Protein AF-A0A849T4E6-F1 (afdb_monomer)

Foldseek 3Di:
DDDDDDPPDPPPPPPPPPDDPPVNVVVVVVVVVVVVVVVVVVVVVVVVVVVVVVVVVVVVVVVVVVVVVVVVVVVVVVVVVVVVVVVVLVVVVVVPVPDPPPVLVVVLVVVLVVLVLWDPVVSVVLVVQLVVLVVCVVVVVDDPSRSVVSNVVSVVVLVVQQQDWAWDQDFDQDPNDTWRWGWTDHGTAKIWIATPVRWTWIFGRDPHTDTDTDPDPVQSVLSVVVSVCVVVVNPDDDGDHPPPDD

Sequence (246 aa):
MLKFYSLLFFVLTAKSFAQASNDEVQAVINLRQDVEVLSLEVENVKKSNQALMDTYIQREQELSAMLIREKFRADQIKSQIALGKNKIFSNQINKATKSDTNWLVTFWMRYEDLLKKANPLYSNRLKEKLQKIKLDYKDKRLSYEHALMQTWFIVDEDLKKSQDTEYHLAPLSLEGKNYNLEMVRLGRTKGYFRSAEGKYGLLELKDKWAVTYFEDKESITKIELLLSQFKQQQKTGLFNLPGMSL

Structure (mmCIF, N/CA/C/O backbone):
data_AF-A0A849T4E6-F1
#
_entry.id   AF-A0A849T4E6-F1
#
loop_
_atom_site.group_PDB
_atom_site.id
_atom_site.type_symbol
_atom_site.label_atom_id
_atom_site.label_alt_id
_atom_site.label_comp_id
_atom_site.label_asym_id
_atom_site.label_entity_id
_atom_site.label_seq_id
_atom_site.pdbx_PDB_ins_code
_atom_site.Cartn_x
_atom_site.Cartn_y
_atom_site.Cartn_z
_atom_site.occupancy
_atom_site.B_iso_or_equiv
_atom_site.auth_seq_id
_atom_site.auth_comp_id
_atom_site.auth_asym_id
_atom_site.auth_atom_id
_atom_site.pdbx_PDB_model_num
ATOM 1 N N . MET A 1 1 ? -44.800 59.492 70.809 1.00 36.69 1 MET A N 1
ATOM 2 C CA . MET A 1 1 ? -45.687 59.063 69.707 1.00 36.69 1 MET A CA 1
ATOM 3 C C . MET A 1 1 ? -45.330 57.633 69.321 1.00 36.69 1 MET A C 1
ATOM 5 O O . MET A 1 1 ? -44.146 57.361 69.239 1.00 36.69 1 MET A O 1
ATOM 9 N N . LEU A 1 2 ? -46.353 56.788 69.113 1.00 37.19 2 LEU A N 1
ATOM 10 C CA . LEU A 1 2 ? -46.354 55.388 68.628 1.00 37.19 2 LEU A CA 1
ATOM 11 C C . LEU A 1 2 ? -45.569 54.361 69.480 1.00 37.19 2 LEU A C 1
ATOM 13 O O . LEU A 1 2 ? -44.350 54.327 69.460 1.00 37.19 2 LEU A O 1
ATOM 17 N N . LYS A 1 3 ? -46.229 53.629 70.393 1.00 38.31 3 LYS A N 1
ATOM 18 C CA . LYS A 1 3 ? -47.033 52.391 70.189 1.00 38.31 3 LYS A CA 1
ATOM 19 C C . LYS A 1 3 ? -46.149 51.205 69.763 1.00 38.31 3 LYS A C 1
ATOM 21 O O . LYS A 1 3 ? -45.618 51.205 68.665 1.00 38.31 3 LYS A O 1
ATOM 26 N N . PHE A 1 4 ? -45.836 50.270 70.671 1.00 48.06 4 PHE A N 1
ATOM 27 C CA . PHE A 1 4 ? -46.631 49.053 70.947 1.00 48.06 4 PHE A CA 1
ATOM 28 C C . PHE A 1 4 ? -47.094 48.368 69.657 1.00 48.06 4 PHE A C 1
ATOM 30 O O . PHE A 1 4 ? -47.970 48.913 69.003 1.00 48.06 4 PHE A O 1
ATOM 37 N N . TYR A 1 5 ? -46.498 47.212 69.343 1.00 46.25 5 TYR A N 1
ATOM 38 C CA . TYR A 1 5 ? -47.026 46.041 68.611 1.00 46.25 5 TYR A CA 1
ATOM 39 C C . TYR A 1 5 ? -45.891 45.362 67.834 1.00 46.25 5 TYR A C 1
ATOM 41 O O . TYR A 1 5 ? -45.632 45.696 66.689 1.00 46.25 5 TYR A O 1
ATOM 49 N N . SER A 1 6 ? -45.195 44.428 68.486 1.00 38.69 6 SER A N 1
ATOM 50 C CA . SER A 1 6 ? -44.700 43.164 67.896 1.00 38.69 6 SER A CA 1
ATOM 51 C C . SER A 1 6 ? -43.808 42.424 68.907 1.00 38.69 6 SER A C 1
ATOM 53 O O . SER A 1 6 ? -42.768 41.861 68.577 1.00 3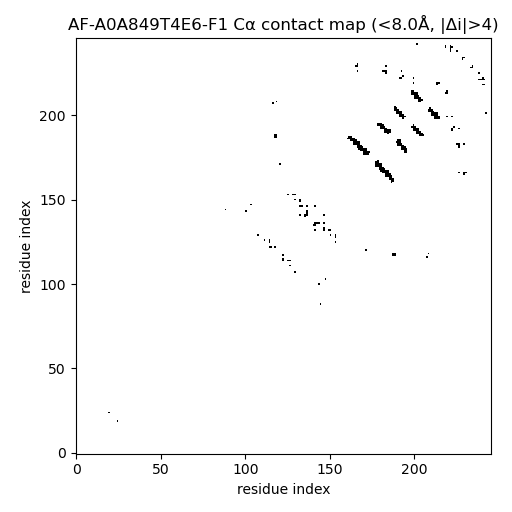8.69 6 SER A O 1
ATOM 55 N N .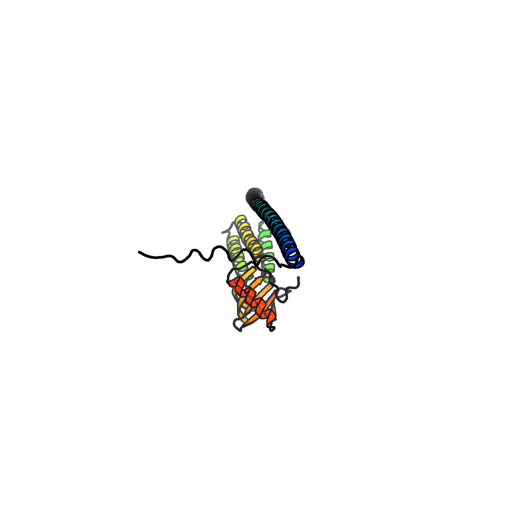 LEU A 1 7 ? -44.216 42.430 70.177 1.00 41.69 7 LEU A N 1
ATOM 56 C CA . LEU A 1 7 ? -43.659 41.583 71.230 1.00 41.69 7 LEU A CA 1
ATOM 57 C C . LEU A 1 7 ? -44.651 40.435 71.458 1.00 41.69 7 LEU A C 1
ATOM 59 O O . LEU A 1 7 ? -45.212 40.283 72.536 1.00 41.69 7 LEU A O 1
ATOM 63 N N . LEU A 1 8 ? -44.983 39.718 70.378 1.00 45.19 8 LEU A N 1
ATOM 64 C CA . LEU A 1 8 ? -45.932 38.604 70.408 1.00 45.19 8 LEU A CA 1
ATOM 65 C C . LEU A 1 8 ? -45.747 37.645 69.220 1.00 45.19 8 LEU A C 1
ATOM 67 O O . LEU A 1 8 ? -46.706 37.327 68.535 1.00 45.19 8 LEU A O 1
ATOM 71 N N . PHE A 1 9 ? -44.518 37.198 68.938 1.00 39.84 9 PHE A N 1
ATOM 72 C CA . PHE A 1 9 ? -44.307 36.010 68.089 1.00 39.84 9 PHE A CA 1
ATOM 73 C C . PHE A 1 9 ? -42.953 35.316 68.333 1.00 39.84 9 PHE A C 1
ATOM 75 O O . PHE A 1 9 ? -42.327 34.813 67.410 1.00 39.84 9 PHE A O 1
ATOM 82 N N . PHE A 1 10 ? -42.477 35.289 69.584 1.00 43.41 10 PHE A N 1
ATOM 83 C CA . PHE A 1 10 ? -41.241 34.573 69.954 1.00 43.41 10 PHE A CA 1
ATOM 84 C C . PHE A 1 10 ? -41.464 33.430 70.963 1.00 43.41 10 PHE A C 1
ATOM 86 O O . PHE A 1 10 ? -40.525 32.958 71.586 1.00 43.41 10 PHE A O 1
ATOM 93 N N . VAL A 1 11 ? -42.706 32.961 71.155 1.00 46.56 11 VAL A N 1
ATOM 94 C CA . VAL A 1 11 ? -43.007 31.907 72.154 1.00 46.56 11 VAL A CA 1
ATOM 95 C C . VAL A 1 11 ? -43.839 30.739 71.588 1.00 46.56 11 VAL A C 1
ATOM 97 O O . VAL A 1 11 ? -44.238 29.854 72.334 1.00 46.56 11 VAL A O 1
ATOM 100 N N . LEU A 1 12 ? -44.064 30.647 70.269 1.00 43.03 12 LEU A N 1
ATOM 101 C CA . LEU A 1 12 ? -44.968 29.627 69.699 1.00 43.03 12 LEU A CA 1
ATOM 102 C C . LEU A 1 12 ? -44.363 28.605 68.718 1.00 43.03 12 LEU A C 1
ATOM 104 O O . LEU A 1 12 ? -45.100 28.021 67.933 1.00 43.03 12 LEU A O 1
ATOM 108 N N . THR A 1 13 ? -43.060 28.312 68.777 1.00 44.34 13 THR A N 1
ATOM 109 C CA . THR A 1 13 ? -42.453 27.230 67.960 1.00 44.34 13 THR A CA 1
ATOM 110 C C . THR A 1 13 ? -41.735 26.140 68.762 1.00 44.34 13 THR A C 1
ATOM 112 O O . THR A 1 13 ? -41.088 25.278 68.179 1.00 44.34 13 THR A O 1
ATOM 115 N N . ALA A 1 14 ? -41.893 26.098 70.090 1.00 47.94 14 ALA A N 1
ATOM 116 C CA . ALA A 1 14 ? -41.235 25.097 70.943 1.00 47.94 14 ALA A CA 1
ATOM 117 C C . ALA A 1 14 ? -42.127 23.906 71.372 1.00 47.94 14 ALA A C 1
ATOM 119 O O . ALA A 1 14 ? -41.720 23.131 72.232 1.00 47.94 14 ALA A O 1
ATOM 120 N N . LYS A 1 15 ? -43.342 23.734 70.822 1.00 42.38 15 LYS A N 1
ATOM 121 C CA . LYS A 1 15 ? -44.275 22.663 71.255 1.00 42.38 15 LYS A CA 1
ATOM 122 C C . LYS A 1 15 ? -44.976 21.881 70.132 1.00 42.38 15 LYS A C 1
ATOM 124 O O . LYS A 1 15 ? -46.095 21.417 70.318 1.00 42.38 15 LYS A O 1
ATOM 129 N N . SER A 1 16 ? -44.310 21.666 68.998 1.00 38.81 16 SER A N 1
ATOM 130 C CA . SER A 1 16 ? -44.786 20.702 67.980 1.00 38.81 16 SER A CA 1
ATOM 131 C C . SER A 1 16 ? -43.735 19.674 67.544 1.00 38.81 16 SER A C 1
ATOM 133 O O . SER A 1 16 ? -43.946 18.950 66.583 1.00 38.81 16 SER A O 1
ATOM 135 N N . PHE A 1 17 ? -42.641 19.546 68.299 1.00 45.31 17 PHE A N 1
ATOM 136 C CA . PHE A 1 17 ? -41.660 18.460 68.185 1.00 45.31 17 PHE A CA 1
ATOM 137 C C . PHE A 1 17 ? -41.746 17.573 69.438 1.00 45.31 17 PHE A C 1
ATOM 139 O O . PHE A 1 17 ? -40.831 17.523 70.249 1.00 45.31 17 PHE A O 1
ATOM 146 N N . ALA A 1 18 ? -42.901 16.955 69.688 1.00 42.31 18 ALA A N 1
ATOM 147 C CA . ALA A 1 18 ? -43.070 16.073 70.853 1.00 42.31 18 ALA A CA 1
ATOM 148 C C . ALA A 1 18 ? -43.880 14.802 70.558 1.00 42.31 18 ALA A C 1
ATOM 150 O O . ALA A 1 18 ? -44.309 14.124 71.486 1.00 42.31 18 ALA A O 1
ATOM 151 N N . GLN A 1 19 ? -44.087 14.465 69.283 1.00 46.78 19 GLN A N 1
ATOM 152 C CA . GLN A 1 19 ? -44.718 13.200 68.904 1.00 46.78 19 GLN A CA 1
ATOM 153 C C . GLN A 1 19 ? -44.335 12.793 67.475 1.00 46.78 19 GLN A C 1
ATOM 155 O O . GLN A 1 19 ? -45.185 12.518 66.641 1.00 46.78 19 GLN A O 1
ATOM 160 N N . ALA A 1 20 ? -43.032 12.774 67.184 1.00 50.56 20 ALA A N 1
ATOM 161 C CA . ALA A 1 20 ? -42.541 11.839 66.178 1.00 50.56 20 ALA A CA 1
ATOM 162 C C . ALA A 1 20 ? -42.574 10.457 66.840 1.00 50.56 20 ALA A C 1
ATOM 164 O O . ALA A 1 20 ? -42.086 10.312 67.967 1.00 50.56 20 ALA A O 1
ATOM 165 N N . SER A 1 21 ? -43.208 9.473 66.204 1.00 55.28 21 SER A N 1
ATOM 166 C CA . SER A 1 21 ? -43.151 8.105 66.719 1.00 55.28 21 SER A CA 1
ATOM 167 C C . SER A 1 21 ? -41.683 7.666 66.770 1.00 55.28 21 SER A C 1
ATOM 169 O O . SER A 1 21 ? -40.875 8.070 65.931 1.00 55.28 21 SER A O 1
ATOM 171 N N . ASN A 1 22 ? -41.310 6.877 67.777 1.00 65.69 22 ASN A N 1
ATOM 172 C CA . ASN A 1 22 ? -39.922 6.435 67.952 1.00 65.69 22 ASN A CA 1
ATOM 173 C C . ASN A 1 22 ? -39.387 5.730 66.680 1.00 65.69 22 ASN A C 1
ATOM 175 O O . ASN A 1 22 ? -38.209 5.848 66.356 1.00 65.69 22 ASN A O 1
ATOM 179 N N . ASP A 1 23 ? -40.281 5.090 65.917 1.00 71.31 23 ASP A N 1
ATOM 180 C CA . ASP A 1 23 ? -40.002 4.452 64.625 1.00 71.31 23 ASP A CA 1
ATOM 181 C C . ASP A 1 23 ? -39.638 5.439 63.504 1.00 71.31 23 ASP A C 1
ATOM 183 O O . ASP A 1 23 ? -38.717 5.175 62.734 1.00 71.31 23 ASP A O 1
ATOM 187 N N . GLU A 1 24 ? -40.300 6.595 63.400 1.00 69.81 24 GLU A N 1
ATOM 188 C CA . GLU A 1 24 ? -39.983 7.599 62.369 1.00 69.81 24 GLU A CA 1
ATOM 189 C C . GLU A 1 24 ? -38.633 8.275 62.630 1.00 69.81 24 GLU A C 1
ATOM 191 O O . GLU A 1 24 ? -37.870 8.538 61.699 1.00 69.81 24 GLU A O 1
ATOM 196 N N . VAL A 1 25 ? -38.297 8.509 63.902 1.00 76.50 25 VAL A N 1
ATOM 197 C CA . VAL A 1 25 ? -36.972 9.012 64.296 1.00 76.50 25 VAL A CA 1
ATOM 198 C C . VAL A 1 25 ? -35.893 7.980 63.961 1.00 76.50 25 VAL A C 1
ATOM 200 O O . VAL A 1 25 ? -34.858 8.338 63.395 1.00 76.50 25 VAL A O 1
ATOM 203 N N . GLN A 1 26 ? -36.152 6.698 64.230 1.00 77.25 26 GLN A N 1
ATOM 204 C CA . GLN A 1 26 ? -35.235 5.610 63.900 1.00 77.25 26 GLN A CA 1
ATOM 205 C C . GLN A 1 26 ? -35.053 5.445 62.381 1.00 77.25 26 GLN A C 1
ATOM 207 O O . GLN A 1 26 ? -33.931 5.254 61.914 1.00 77.25 26 GLN A O 1
ATOM 212 N N . ALA A 1 27 ? -36.122 5.593 61.593 1.00 78.19 27 ALA A N 1
ATOM 213 C CA . ALA A 1 27 ? -36.065 5.536 60.133 1.00 78.19 27 ALA A CA 1
ATOM 214 C C . ALA A 1 27 ? -35.226 6.676 59.530 1.00 78.19 27 ALA A C 1
ATOM 216 O O . ALA A 1 27 ? -34.446 6.446 58.607 1.00 78.19 27 ALA A O 1
ATOM 217 N N . VAL A 1 28 ? -35.328 7.896 60.070 1.00 81.12 28 VAL A N 1
ATOM 218 C CA . VAL A 1 28 ? -34.503 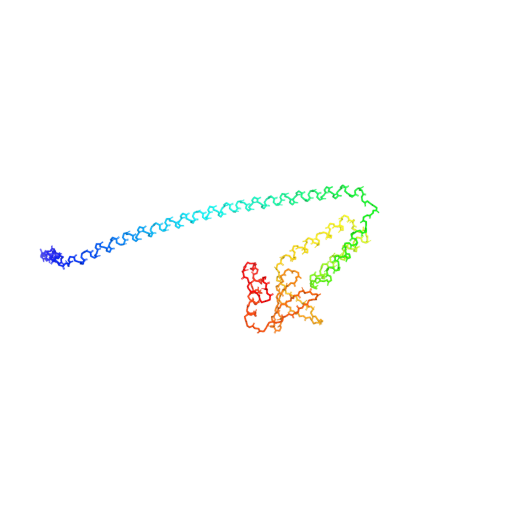9.038 59.633 1.00 81.12 28 VAL A CA 1
ATOM 219 C C . VAL A 1 28 ? -33.027 8.841 59.992 1.00 81.12 28 VAL A C 1
ATOM 221 O O . VAL A 1 28 ? -32.155 9.215 59.205 1.00 81.12 28 VAL A O 1
ATOM 224 N N . ILE A 1 29 ? -32.734 8.245 61.153 1.00 80.56 29 ILE A N 1
ATOM 225 C CA . ILE A 1 29 ? -31.362 7.893 61.549 1.00 80.56 29 ILE A CA 1
ATOM 226 C C . ILE A 1 29 ? -30.787 6.843 60.592 1.00 80.56 29 ILE A C 1
ATOM 228 O O . ILE A 1 29 ? -29.695 7.051 60.067 1.00 80.56 29 ILE A O 1
ATOM 232 N N . ASN A 1 30 ? -31.541 5.781 60.295 1.00 85.19 30 ASN A N 1
ATOM 233 C CA . ASN A 1 30 ? -31.116 4.733 59.365 1.00 85.19 30 ASN A CA 1
ATOM 234 C C . ASN A 1 30 ? -30.884 5.292 57.951 1.00 85.19 30 ASN A C 1
ATOM 236 O O . ASN A 1 30 ? -29.839 5.043 57.366 1.00 85.19 30 ASN A O 1
ATOM 240 N N . LEU A 1 31 ? -31.788 6.137 57.438 1.00 83.56 31 LEU A N 1
ATOM 241 C CA . LEU A 1 31 ? -31.618 6.784 56.130 1.00 83.56 31 LEU A CA 1
ATOM 242 C C . LEU A 1 31 ? -30.389 7.697 56.074 1.00 83.56 31 LEU A C 1
ATOM 244 O O . LEU A 1 31 ? -29.715 7.754 55.049 1.00 83.56 31 LEU A O 1
ATOM 248 N N . ARG A 1 32 ? -30.069 8.419 57.156 1.00 85.38 32 ARG A N 1
ATOM 249 C CA . ARG A 1 32 ? -28.816 9.190 57.229 1.00 85.38 32 ARG A CA 1
ATOM 250 C C . ARG A 1 32 ? -27.597 8.284 57.167 1.00 85.38 32 ARG A C 1
ATOM 252 O O . ARG A 1 32 ? -26.647 8.613 56.465 1.00 85.38 32 ARG A O 1
ATOM 259 N N . GLN A 1 33 ? -27.646 7.164 57.877 1.00 88.62 33 GLN A N 1
ATOM 260 C CA . GLN A 1 33 ? -26.572 6.184 57.898 1.00 88.62 33 GLN A CA 1
ATOM 261 C C . GLN A 1 33 ? -26.380 5.549 56.510 1.00 88.62 33 GLN A C 1
ATOM 263 O O . GLN A 1 33 ? -25.254 5.471 56.026 1.00 88.62 33 GLN A O 1
ATOM 268 N N . ASP A 1 34 ? -27.471 5.218 55.817 1.00 88.75 34 ASP A N 1
ATOM 269 C CA . ASP A 1 34 ? -27.451 4.705 54.442 1.00 88.75 34 ASP A CA 1
ATOM 270 C C . ASP A 1 34 ? -26.906 5.740 53.447 1.00 88.75 34 ASP A C 1
ATOM 272 O O . ASP A 1 34 ? -26.120 5.401 52.563 1.00 88.75 34 ASP A O 1
ATOM 276 N N . VAL A 1 35 ? -27.269 7.020 53.598 1.00 90.81 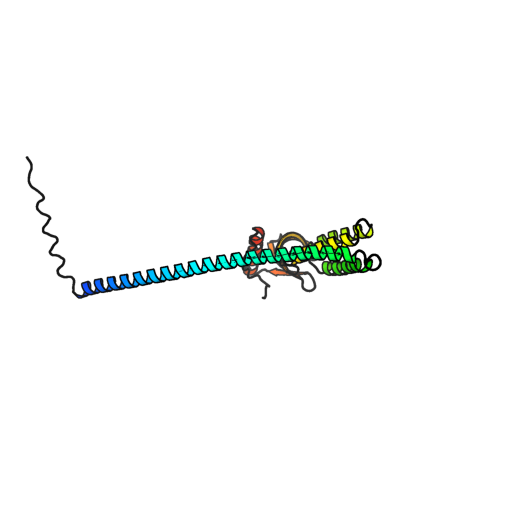35 VAL A N 1
ATOM 277 C CA . VAL A 1 35 ? -26.733 8.111 52.766 1.00 90.81 35 VAL A CA 1
ATOM 278 C C . VAL A 1 35 ? -25.239 8.321 53.015 1.00 90.81 35 VAL A C 1
ATOM 280 O O . VAL A 1 35 ? -24.498 8.543 52.059 1.00 90.81 35 VAL A O 1
ATOM 283 N N . GLU A 1 36 ? -24.772 8.232 54.262 1.00 86.75 36 GLU A N 1
ATOM 284 C CA . GLU A 1 36 ? -23.341 8.300 54.579 1.00 86.75 36 GLU A CA 1
ATOM 285 C C . GLU A 1 36 ? -22.571 7.126 53.965 1.00 86.75 36 GLU A C 1
ATOM 287 O O . GLU A 1 36 ? -21.540 7.341 53.325 1.00 86.75 36 GLU A O 1
ATOM 292 N N . VAL A 1 37 ? -23.093 5.900 54.079 1.00 92.06 37 VAL A N 1
ATOM 293 C CA . VAL A 1 37 ? -22.494 4.705 53.465 1.00 92.06 37 VAL A CA 1
ATOM 294 C C . VAL A 1 37 ? -22.439 4.841 51.943 1.00 92.06 37 VAL A C 1
ATOM 296 O O . VAL A 1 37 ? -21.382 4.632 51.345 1.00 92.06 37 VAL A O 1
ATOM 299 N N . LEU A 1 38 ? -23.537 5.263 51.313 1.00 90.44 38 LEU A N 1
ATOM 300 C CA . LEU A 1 38 ? -23.596 5.448 49.866 1.00 90.44 38 LEU A CA 1
ATOM 301 C C . LEU A 1 38 ? -22.664 6.575 49.401 1.00 90.44 38 LEU A C 1
ATOM 303 O O . LEU A 1 38 ? -22.015 6.458 48.363 1.00 90.44 38 LEU A O 1
ATOM 307 N N . SER A 1 39 ? -22.554 7.656 50.178 1.00 88.31 39 SER A N 1
ATOM 308 C CA . SER A 1 39 ? -21.632 8.760 49.898 1.00 88.31 39 SER A CA 1
ATOM 309 C C . SER A 1 39 ? -20.178 8.287 49.932 1.00 88.31 39 SER A C 1
ATOM 311 O O . SER A 1 39 ? -19.397 8.637 49.045 1.00 88.31 39 SER A O 1
ATOM 313 N N . LEU A 1 40 ? -19.818 7.461 50.918 1.00 92.31 40 LEU A N 1
ATOM 314 C CA . LEU A 1 40 ? -18.486 6.862 51.008 1.00 92.31 40 LEU A CA 1
ATOM 315 C C . LEU A 1 40 ? -18.213 5.914 49.834 1.00 92.31 40 LEU A C 1
ATOM 317 O O . LEU A 1 40 ? -17.115 5.926 49.277 1.00 92.31 40 LEU A O 1
ATOM 321 N N . GLU A 1 41 ? -19.203 5.124 49.420 1.00 93.25 41 GLU A N 1
ATOM 322 C CA . GLU A 1 41 ? -19.063 4.212 48.285 1.00 93.25 41 GLU A CA 1
ATOM 323 C C . GLU A 1 41 ? -18.884 4.961 46.960 1.00 93.25 41 GLU A C 1
ATOM 325 O O . GLU A 1 41 ? -17.962 4.659 46.199 1.00 93.25 41 GLU A O 1
ATOM 330 N N . VAL A 1 42 ? -19.676 6.010 46.718 1.00 91.69 42 VAL A N 1
ATOM 331 C CA . VAL A 1 42 ? -19.512 6.889 45.550 1.00 91.69 42 VAL A CA 1
ATOM 332 C C . VAL A 1 42 ? -18.126 7.531 45.541 1.00 91.69 42 VAL A C 1
ATOM 334 O O . VAL A 1 42 ? -17.479 7.594 44.491 1.00 91.69 42 VAL A O 1
ATOM 337 N N . GLU A 1 43 ? -17.633 7.984 46.694 1.00 93.06 43 GLU A N 1
ATOM 338 C CA . GLU A 1 43 ? -16.304 8.581 46.784 1.00 93.06 43 GLU A CA 1
ATOM 339 C C . GLU A 1 43 ? -15.189 7.559 46.518 1.00 93.06 43 GLU A C 1
ATOM 341 O O . GLU A 1 43 ? -14.231 7.864 45.801 1.00 93.06 43 GLU A O 1
ATOM 346 N N . ASN A 1 44 ? -15.336 6.328 47.011 1.00 94.38 44 ASN A N 1
ATOM 347 C CA . ASN A 1 44 ? -14.400 5.237 46.743 1.00 94.38 44 ASN A CA 1
ATOM 348 C C . ASN A 1 44 ? -14.384 4.841 45.262 1.00 94.38 44 ASN A C 1
ATOM 350 O O . ASN A 1 44 ? -13.307 4.727 44.673 1.00 94.38 44 ASN A O 1
ATOM 354 N N . VAL A 1 45 ? -15.554 4.697 44.632 1.00 93.44 45 VAL A N 1
ATOM 355 C CA . VAL A 1 45 ? -15.665 4.400 43.194 1.00 93.44 45 VAL A CA 1
ATOM 356 C C . VAL A 1 45 ? -15.056 5.528 42.364 1.00 93.44 45 VAL A C 1
ATOM 358 O O . VAL A 1 45 ? -14.314 5.268 41.417 1.00 93.44 45 VAL A O 1
ATOM 361 N N . LYS A 1 46 ? -15.296 6.790 42.738 1.00 93.81 46 LYS A N 1
ATOM 362 C CA . LYS A 1 46 ? -14.697 7.947 42.063 1.00 93.81 46 LYS A CA 1
ATOM 363 C C . LYS A 1 46 ? -13.171 7.933 42.165 1.00 93.81 46 LYS A C 1
ATOM 365 O O . LYS A 1 46 ? -12.506 8.102 41.145 1.00 93.81 46 LYS A O 1
ATOM 370 N N . LYS A 1 47 ? -12.616 7.691 43.358 1.00 93.38 47 LYS A N 1
ATOM 371 C CA . LYS A 1 47 ? -11.161 7.579 43.571 1.00 93.38 47 LYS A CA 1
ATOM 372 C C . LYS A 1 47 ? -10.561 6.412 42.785 1.00 93.38 47 LYS A C 1
ATOM 374 O O . LYS A 1 47 ? -9.518 6.578 42.160 1.00 93.38 47 LYS A O 1
ATOM 379 N N . SER A 1 48 ? -11.238 5.264 42.762 1.00 93.25 48 SER A N 1
ATOM 380 C CA . SER A 1 48 ? -10.815 4.091 41.989 1.00 93.25 48 SER A CA 1
ATOM 381 C C . SER A 1 48 ? -10.792 4.377 40.485 1.00 93.25 48 SER A C 1
ATOM 383 O O . SER A 1 48 ? -9.776 4.146 39.831 1.00 93.25 48 SER A O 1
ATOM 385 N N . ASN A 1 49 ? -11.861 4.967 39.942 1.00 92.56 49 ASN A N 1
ATOM 386 C CA . ASN A 1 49 ? -11.926 5.353 38.532 1.00 92.56 49 ASN A CA 1
ATOM 387 C C . ASN A 1 49 ? -10.869 6.397 38.164 1.00 92.56 49 ASN A C 1
ATOM 389 O O . ASN A 1 49 ? -10.291 6.321 37.083 1.00 92.56 49 ASN A O 1
ATOM 393 N N . GLN A 1 50 ? -10.593 7.350 39.056 1.00 93.81 50 GLN A N 1
ATOM 394 C CA . GLN A 1 50 ? -9.549 8.345 38.836 1.00 93.81 50 GLN A CA 1
ATOM 395 C C . GLN A 1 50 ? -8.160 7.692 38.780 1.00 93.81 50 GLN A C 1
ATOM 397 O O . GLN A 1 50 ? -7.426 7.925 37.825 1.00 93.81 50 GLN A O 1
ATOM 402 N N . ALA A 1 51 ? -7.856 6.772 39.701 1.00 92.88 51 ALA A N 1
ATOM 403 C CA . ALA A 1 51 ? -6.607 6.009 39.680 1.00 92.88 51 ALA A CA 1
ATOM 404 C C . ALA A 1 51 ? -6.463 5.127 38.422 1.00 92.88 51 ALA A C 1
ATOM 406 O O . ALA A 1 51 ? -5.375 5.018 37.848 1.00 92.88 51 ALA A O 1
ATOM 407 N N . LEU A 1 52 ? -7.559 4.511 37.959 1.00 93.75 52 LEU A N 1
ATOM 408 C CA . LEU A 1 52 ? -7.572 3.768 36.696 1.00 93.75 52 LEU A CA 1
ATOM 409 C C . LEU A 1 52 ? -7.291 4.687 35.506 1.00 93.75 52 LEU A C 1
ATOM 411 O O . LEU A 1 52 ? -6.509 4.322 34.630 1.00 93.75 52 LEU A O 1
ATOM 415 N N . MET A 1 53 ? -7.893 5.877 35.483 1.00 91.06 53 MET A N 1
ATOM 416 C CA . MET A 1 53 ? -7.692 6.828 34.395 1.00 91.06 53 MET A CA 1
ATOM 417 C C . MET A 1 53 ? -6.254 7.355 34.355 1.00 91.06 53 MET A C 1
ATOM 419 O O . MET A 1 53 ? -5.651 7.376 33.284 1.00 91.06 53 MET A O 1
ATOM 423 N N . ASP A 1 54 ? -5.660 7.656 35.510 1.00 92.88 54 ASP A N 1
ATOM 424 C CA . ASP A 1 54 ? -4.247 8.037 35.610 1.00 92.88 54 ASP A CA 1
ATOM 425 C C . ASP A 1 54 ? -3.328 6.916 35.092 1.00 92.88 54 ASP A C 1
ATOM 427 O O . ASP A 1 54 ? -2.381 7.164 34.341 1.00 92.88 54 ASP A O 1
ATOM 431 N N . THR A 1 55 ? -3.661 5.658 35.402 1.00 94.38 55 THR A N 1
ATOM 432 C CA . THR A 1 55 ? -2.934 4.484 34.891 1.00 94.38 55 THR A CA 1
ATOM 433 C C . THR A 1 55 ? -3.050 4.358 33.368 1.00 94.38 55 THR A C 1
ATOM 435 O O . THR A 1 55 ? -2.071 4.020 32.698 1.00 94.38 55 THR A O 1
ATOM 438 N N . TYR A 1 56 ? -4.228 4.620 32.792 1.00 91.69 56 TYR A N 1
ATOM 439 C CA . TYR A 1 56 ? -4.414 4.598 31.339 1.00 91.69 56 TYR A CA 1
ATOM 440 C C . TYR A 1 56 ? -3.637 5.711 30.645 1.00 91.69 56 TYR A C 1
ATOM 442 O O . TYR A 1 56 ? -2.969 5.431 29.652 1.00 91.69 56 TYR A O 1
ATOM 450 N N . ILE A 1 57 ? -3.652 6.927 31.195 1.00 91.50 57 ILE A N 1
ATOM 451 C CA . ILE A 1 57 ? -2.877 8.060 30.675 1.00 91.50 57 ILE A CA 1
ATOM 452 C C . ILE A 1 57 ? -1.381 7.731 30.697 1.00 91.50 57 ILE A C 1
ATOM 454 O O . ILE A 1 57 ? -0.684 7.952 29.706 1.00 91.50 57 ILE A O 1
ATOM 458 N N . GLN A 1 58 ? -0.883 7.143 31.788 1.00 91.94 58 GLN A N 1
ATOM 459 C CA . GLN A 1 58 ? 0.517 6.733 31.876 1.00 91.94 58 GLN A CA 1
ATOM 460 C C . GLN A 1 58 ? 0.866 5.670 30.822 1.00 91.94 58 GLN A C 1
ATOM 462 O O . GLN A 1 58 ? 1.866 5.802 30.116 1.00 91.94 58 GLN A O 1
ATOM 467 N N . ARG A 1 59 ? 0.022 4.643 30.657 1.00 92.44 59 ARG A N 1
ATOM 468 C CA . ARG A 1 59 ? 0.223 3.606 29.630 1.00 92.44 59 ARG A CA 1
ATOM 469 C C . ARG A 1 59 ? 0.179 4.173 28.215 1.00 92.44 59 ARG A C 1
ATOM 471 O O . ARG A 1 59 ? 0.964 3.753 27.369 1.00 92.44 59 ARG A O 1
ATOM 478 N N . GLU A 1 60 ? -0.715 5.118 27.947 1.00 92.88 60 GLU A N 1
ATOM 479 C CA . GLU A 1 60 ? -0.794 5.803 26.658 1.00 92.88 60 GLU A CA 1
ATOM 480 C C . GLU A 1 60 ? 0.500 6.576 26.368 1.00 92.88 60 GLU A C 1
ATOM 482 O O . GLU A 1 60 ? 1.069 6.450 25.280 1.00 92.88 60 GLU A O 1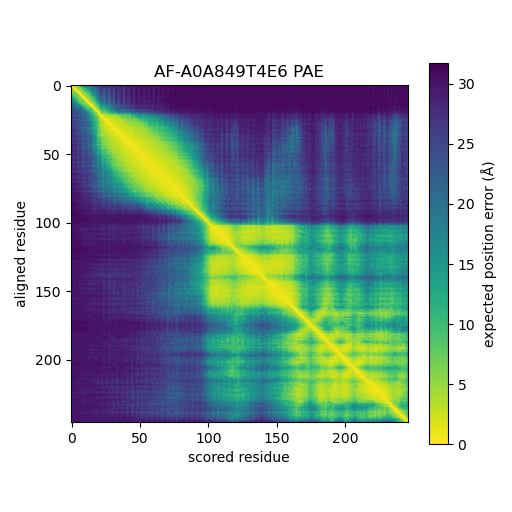
ATOM 487 N N . GLN A 1 61 ? 1.022 7.307 27.358 1.00 92.44 61 GLN A N 1
ATOM 488 C CA . GLN A 1 61 ? 2.293 8.022 27.238 1.00 92.44 61 GLN A CA 1
ATOM 489 C C . GLN A 1 61 ? 3.464 7.062 26.989 1.00 92.44 61 GLN A C 1
ATOM 491 O O . GLN A 1 61 ? 4.252 7.293 26.067 1.00 92.44 61 GLN A O 1
ATOM 496 N N . GLU A 1 62 ? 3.549 5.956 27.732 1.00 92.56 62 GLU A N 1
ATOM 497 C CA . GLU A 1 62 ? 4.572 4.921 27.537 1.00 92.56 62 GLU A CA 1
ATOM 498 C C . GLU A 1 62 ? 4.512 4.319 26.123 1.00 92.56 62 GLU A C 1
ATOM 500 O O . GLU A 1 62 ? 5.531 4.257 25.428 1.00 92.56 62 GLU A O 1
ATOM 505 N N . LEU A 1 63 ? 3.316 3.946 25.652 1.00 91.69 63 LEU A N 1
ATOM 506 C CA . LEU A 1 63 ? 3.111 3.418 24.301 1.00 91.69 63 LEU A CA 1
ATOM 507 C C . LEU A 1 63 ? 3.470 4.447 23.223 1.00 91.69 63 LEU A C 1
ATOM 509 O O . LEU A 1 63 ? 4.096 4.093 22.220 1.00 91.69 63 LEU A O 1
ATOM 513 N N . SER A 1 64 ? 3.133 5.722 23.428 1.00 88.56 64 SER A N 1
ATOM 514 C CA . SER A 1 64 ? 3.482 6.795 22.491 1.00 88.56 64 SER A CA 1
ATOM 515 C C . SER A 1 64 ? 5.002 6.973 22.369 1.00 88.56 64 SER A C 1
ATOM 517 O O . SER A 1 64 ? 5.528 7.083 21.257 1.00 88.56 64 SER A O 1
ATOM 519 N N . ALA A 1 65 ? 5.732 6.894 23.486 1.00 92.75 65 ALA A N 1
ATOM 520 C CA . ALA A 1 65 ? 7.188 6.975 23.510 1.00 92.75 65 ALA A CA 1
ATOM 521 C C . ALA A 1 65 ? 7.839 5.756 22.835 1.00 92.75 65 ALA A C 1
ATOM 523 O O . ALA A 1 65 ? 8.778 5.910 22.046 1.00 92.75 65 ALA A O 1
ATOM 524 N N . MET A 1 66 ? 7.312 4.547 23.079 1.00 90.00 66 MET A N 1
ATOM 525 C CA . MET A 1 66 ? 7.756 3.329 22.390 1.00 90.00 66 MET A CA 1
ATOM 526 C C . MET A 1 66 ? 7.553 3.433 20.875 1.00 90.00 66 MET A C 1
ATOM 528 O O . MET A 1 66 ? 8.457 3.107 20.105 1.00 90.00 66 MET A O 1
ATOM 532 N N . LEU A 1 67 ? 6.404 3.952 20.440 1.00 91.81 67 LEU A N 1
ATOM 533 C CA . LEU A 1 67 ? 6.084 4.133 19.027 1.00 91.81 67 LEU A CA 1
ATOM 534 C C . LEU A 1 67 ? 7.042 5.124 18.352 1.00 91.81 67 LEU A C 1
ATOM 536 O O . LEU A 1 67 ? 7.531 4.848 17.254 1.00 91.81 67 LEU A O 1
ATOM 540 N N . ILE A 1 68 ? 7.355 6.250 19.001 1.00 90.06 68 ILE A N 1
ATOM 541 C CA . ILE A 1 68 ? 8.339 7.224 18.496 1.00 90.06 68 ILE A CA 1
ATOM 542 C C . ILE A 1 68 ? 9.720 6.569 18.348 1.00 90.06 68 ILE A C 1
ATOM 544 O O . ILE A 1 68 ? 10.370 6.725 17.311 1.00 90.06 68 ILE A O 1
ATOM 548 N N . ARG A 1 69 ? 10.153 5.791 19.347 1.00 91.00 69 ARG A N 1
ATOM 549 C CA . ARG A 1 69 ? 11.443 5.087 19.325 1.00 91.00 69 ARG A CA 1
ATOM 550 C C . ARG A 1 69 ? 11.523 4.058 18.198 1.00 91.00 69 ARG A C 1
ATOM 552 O O . ARG A 1 69 ? 12.524 4.022 17.482 1.00 91.00 69 ARG A O 1
ATOM 559 N N . GLU A 1 70 ? 10.486 3.246 18.015 1.00 91.00 70 GLU A N 1
ATOM 560 C CA . GLU A 1 70 ? 10.455 2.242 16.947 1.00 91.00 70 GLU A CA 1
ATOM 561 C C . GLU A 1 70 ? 10.365 2.879 15.555 1.00 91.00 70 GLU A C 1
ATOM 563 O O . GLU A 1 70 ? 11.044 2.426 14.633 1.00 91.00 70 GLU A O 1
ATOM 568 N N . LYS A 1 71 ? 9.633 3.993 15.397 1.00 89.81 71 LYS A N 1
ATOM 569 C CA . LYS A 1 71 ? 9.663 4.782 14.152 1.00 89.81 71 LYS A CA 1
ATOM 570 C C . LYS A 1 71 ? 11.072 5.273 13.831 1.00 89.81 71 LYS A C 1
ATOM 572 O O . LYS A 1 71 ? 11.550 5.062 12.718 1.00 89.81 71 LYS A O 1
ATOM 577 N N . PHE A 1 72 ? 11.761 5.857 14.810 1.00 91.25 72 PHE A N 1
ATOM 578 C CA . PHE A 1 72 ? 13.134 6.321 14.623 1.00 91.25 72 PHE A CA 1
ATOM 579 C C . PHE A 1 72 ? 14.084 5.171 14.259 1.00 91.25 72 PHE A C 1
ATOM 581 O O . PHE A 1 72 ? 14.885 5.293 13.332 1.00 91.25 72 PHE A O 1
ATOM 588 N N . ARG A 1 73 ? 13.952 4.016 14.924 1.00 89.75 73 ARG A N 1
ATOM 589 C CA . ARG A 1 73 ? 14.726 2.806 14.611 1.00 89.75 73 ARG A CA 1
ATOM 590 C C . ARG A 1 73 ? 14.469 2.319 13.184 1.00 89.75 73 ARG A C 1
ATOM 592 O O . ARG A 1 73 ? 15.416 1.989 12.470 1.00 89.75 73 ARG A O 1
ATOM 599 N N . ALA A 1 74 ? 13.211 2.305 12.749 1.00 89.69 74 ALA A N 1
ATOM 600 C CA . ALA A 1 74 ? 12.847 1.939 11.386 1.00 89.69 74 ALA A CA 1
ATOM 601 C C . ALA A 1 74 ? 13.472 2.894 10.357 1.00 89.69 74 ALA A C 1
ATOM 603 O O . ALA A 1 74 ? 13.986 2.443 9.333 1.00 89.69 74 ALA A O 1
ATOM 604 N N . ASP A 1 75 ? 13.486 4.197 10.633 1.00 89.94 75 ASP A N 1
ATOM 605 C CA . ASP A 1 75 ? 14.085 5.184 9.734 1.00 89.94 75 ASP A CA 1
ATOM 606 C C . ASP A 1 75 ? 15.618 5.086 9.691 1.00 89.94 75 ASP A C 1
ATOM 608 O O . ASP A 1 75 ? 16.208 5.172 8.610 1.00 89.94 75 ASP A O 1
ATOM 612 N N . GLN A 1 76 ? 16.271 4.781 10.817 1.00 87.88 76 GLN A N 1
ATOM 613 C CA . GLN A 1 76 ? 17.700 4.452 10.838 1.00 87.88 76 GLN A CA 1
ATOM 614 C C . GLN A 1 76 ? 18.012 3.212 9.990 1.00 87.88 76 GLN A C 1
ATOM 616 O O . GLN A 1 76 ? 18.944 3.244 9.185 1.00 87.88 76 GLN A O 1
ATOM 621 N N . ILE A 1 77 ? 17.218 2.142 10.115 1.00 88.81 77 ILE A N 1
ATOM 622 C CA . ILE A 1 77 ? 17.375 0.926 9.303 1.00 88.81 77 ILE A CA 1
ATOM 623 C C . ILE A 1 77 ? 17.188 1.244 7.815 1.00 88.81 77 ILE A C 1
ATOM 625 O O . ILE A 1 77 ? 18.009 0.830 6.998 1.00 88.81 77 ILE A O 1
ATOM 629 N N . LYS A 1 78 ? 16.165 2.023 7.439 1.00 86.00 78 LYS A N 1
ATOM 630 C CA . LYS A 1 78 ? 15.964 2.450 6.041 1.00 86.00 78 LYS A CA 1
ATOM 631 C C . LYS A 1 78 ? 17.163 3.230 5.505 1.00 86.00 78 LYS A C 1
ATOM 633 O O . LYS A 1 78 ? 17.592 2.973 4.381 1.00 86.00 78 LYS A O 1
ATOM 638 N N . SER A 1 79 ? 17.719 4.145 6.299 1.00 84.69 79 SER A N 1
ATOM 639 C CA . SER A 1 79 ? 18.913 4.909 5.927 1.00 84.69 79 SER A CA 1
ATOM 640 C C . SER A 1 79 ? 20.129 3.995 5.734 1.00 84.69 79 SER A C 1
ATOM 642 O O . SER A 1 79 ? 20.812 4.071 4.712 1.00 84.69 79 SER A O 1
ATOM 644 N N . GLN A 1 80 ? 20.349 3.039 6.642 1.00 83.06 80 GLN A N 1
ATOM 645 C CA . GLN A 1 80 ? 21.419 2.046 6.506 1.00 83.06 80 GLN A CA 1
ATOM 646 C C . GLN A 1 80 ? 21.233 1.147 5.278 1.00 83.06 80 GLN A C 1
ATOM 648 O O . GLN A 1 80 ? 22.204 0.873 4.575 1.00 83.06 80 GLN A O 1
ATOM 653 N N . ILE A 1 81 ? 19.999 0.738 4.967 1.00 83.25 81 ILE A N 1
ATOM 654 C CA . ILE A 1 81 ? 19.680 -0.004 3.741 1.00 83.25 81 ILE A CA 1
ATOM 655 C C . ILE A 1 81 ? 19.978 0.850 2.508 1.00 83.25 81 ILE A C 1
ATOM 657 O O . ILE A 1 81 ? 20.553 0.336 1.554 1.00 83.25 81 ILE A O 1
ATOM 661 N N . ALA A 1 82 ? 19.628 2.139 2.503 1.00 78.19 82 ALA A N 1
ATOM 662 C CA . ALA A 1 82 ? 19.929 3.033 1.386 1.00 78.19 82 ALA A CA 1
ATOM 663 C C . ALA A 1 82 ? 21.447 3.181 1.172 1.00 78.19 82 ALA A C 1
ATOM 665 O O . ALA A 1 82 ? 21.935 3.037 0.051 1.00 78.19 82 ALA A O 1
ATOM 666 N N . LEU A 1 83 ? 22.211 3.371 2.252 1.00 76.50 83 LEU A N 1
ATOM 667 C CA . LEU A 1 83 ? 23.675 3.433 2.207 1.00 76.50 83 LEU A CA 1
ATOM 668 C C . LEU A 1 83 ? 24.300 2.103 1.758 1.00 76.50 83 LEU A C 1
ATOM 670 O O . LEU A 1 83 ? 25.228 2.096 0.950 1.00 76.50 83 LEU A O 1
ATOM 674 N N . GLY A 1 84 ? 23.784 0.974 2.251 1.00 72.38 84 GLY A N 1
ATOM 675 C CA . GLY A 1 84 ? 24.211 -0.367 1.854 1.00 72.38 84 GLY A CA 1
ATOM 676 C C . GLY A 1 84 ? 23.910 -0.659 0.385 1.00 72.38 84 GLY A C 1
ATOM 677 O O . GLY A 1 84 ? 24.788 -1.136 -0.330 1.00 72.38 84 GLY A O 1
ATOM 678 N N . LYS A 1 85 ? 22.714 -0.294 -0.095 1.00 72.62 85 LYS A N 1
ATOM 679 C CA . LYS A 1 85 ? 22.339 -0.382 -1.512 1.00 72.62 85 LYS A CA 1
ATOM 680 C C . LYS A 1 85 ? 23.301 0.416 -2.379 1.00 72.62 85 LYS A C 1
ATOM 682 O O . LYS A 1 85 ? 23.812 -0.150 -3.333 1.00 72.62 85 LYS A O 1
ATOM 687 N N . ASN A 1 86 ? 23.621 1.658 -2.011 1.00 68.75 86 ASN A N 1
ATOM 688 C CA . ASN A 1 86 ? 24.565 2.488 -2.766 1.00 68.75 86 ASN A CA 1
ATOM 689 C C . ASN A 1 86 ? 25.975 1.873 -2.821 1.00 68.75 86 ASN A C 1
ATOM 691 O O . ASN A 1 86 ? 26.593 1.881 -3.882 1.00 68.75 86 ASN A O 1
ATOM 695 N N . LYS A 1 87 ? 26.458 1.282 -1.717 1.00 64.69 87 LYS A N 1
ATOM 696 C CA . LYS A 1 87 ? 27.763 0.592 -1.661 1.00 64.69 87 LYS A CA 1
ATOM 697 C C . LYS A 1 87 ? 27.797 -0.708 -2.471 1.00 64.69 87 LYS A C 1
ATOM 699 O O . LYS A 1 87 ? 28.806 -1.015 -3.103 1.00 64.69 87 LYS A O 1
ATOM 704 N N . ILE A 1 88 ? 26.716 -1.490 -2.442 1.00 62.12 88 ILE A N 1
ATOM 705 C CA . ILE A 1 88 ? 26.591 -2.712 -3.252 1.00 62.12 88 ILE A CA 1
ATOM 706 C C . ILE A 1 88 ? 26.511 -2.342 -4.733 1.00 62.12 88 ILE A C 1
ATOM 708 O O . ILE A 1 88 ? 27.216 -2.954 -5.532 1.00 62.12 88 ILE A 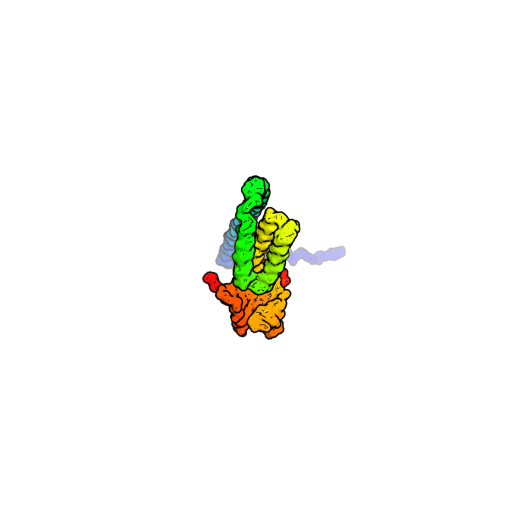O 1
ATOM 712 N N . PHE A 1 89 ? 25.731 -1.311 -5.078 1.00 58.03 89 PHE A N 1
ATOM 713 C CA . PHE A 1 89 ? 25.679 -0.761 -6.429 1.00 58.03 89 PHE A CA 1
ATOM 714 C C . PHE A 1 89 ? 27.093 -0.397 -6.888 1.00 58.03 89 PHE A C 1
ATOM 716 O O . PHE A 1 89 ? 27.604 -1.026 -7.810 1.00 58.03 89 PHE A O 1
ATOM 723 N N . SER A 1 90 ? 27.786 0.504 -6.181 1.00 55.56 90 SER A N 1
ATOM 724 C CA . SER A 1 90 ? 29.110 0.992 -6.590 1.00 55.56 90 SER A CA 1
ATOM 725 C C . SER A 1 90 ? 30.161 -0.117 -6.737 1.00 55.56 90 SER A C 1
ATOM 727 O O . SER A 1 90 ? 31.008 -0.044 -7.624 1.00 55.56 90 SER A O 1
ATOM 729 N N . ASN A 1 91 ? 30.106 -1.164 -5.906 1.00 54.62 91 ASN A N 1
ATOM 730 C CA . ASN A 1 91 ? 31.084 -2.256 -5.944 1.00 54.62 91 ASN A CA 1
ATOM 731 C C . ASN A 1 91 ? 30.772 -3.351 -6.982 1.00 54.62 91 ASN A C 1
ATOM 733 O O . ASN A 1 91 ? 31.706 -3.993 -7.466 1.00 54.62 91 ASN A O 1
ATOM 737 N N . GLN A 1 92 ? 29.505 -3.586 -7.339 1.00 52.81 92 GLN A N 1
ATOM 738 C CA . GLN A 1 92 ? 29.136 -4.585 -8.357 1.00 52.81 92 GLN A CA 1
ATOM 739 C C . GLN A 1 92 ? 29.221 -4.030 -9.787 1.00 52.81 92 GLN A C 1
ATOM 741 O O . GLN A 1 92 ? 29.559 -4.773 -10.707 1.00 52.81 92 GLN A O 1
ATOM 746 N N . ILE A 1 93 ? 29.029 -2.721 -9.972 1.00 51.09 93 ILE A N 1
ATOM 747 C CA . ILE A 1 93 ? 29.137 -2.034 -11.272 1.00 51.09 93 ILE A CA 1
ATOM 748 C C . ILE A 1 93 ? 30.528 -2.196 -11.906 1.00 51.09 93 ILE A C 1
ATOM 750 O O . ILE A 1 93 ? 30.638 -2.445 -13.107 1.00 51.09 93 ILE A O 1
ATOM 754 N N . ASN A 1 94 ? 31.593 -2.160 -11.098 1.00 48.38 94 ASN A N 1
ATOM 755 C CA . ASN A 1 94 ? 32.967 -2.340 -11.584 1.00 48.38 94 ASN A CA 1
ATOM 756 C C . ASN A 1 94 ? 33.303 -3.792 -11.981 1.00 48.38 94 ASN A C 1
ATOM 758 O O . ASN A 1 94 ? 34.349 -4.029 -12.581 1.00 48.38 94 ASN A O 1
ATOM 762 N N . LYS A 1 95 ? 32.443 -4.772 -11.663 1.00 47.47 95 LYS A N 1
ATOM 763 C CA . LYS A 1 95 ? 32.636 -6.193 -12.017 1.00 47.47 95 LYS A CA 1
ATOM 764 C C . LYS A 1 95 ? 31.621 -6.727 -13.039 1.00 47.47 95 LYS A C 1
ATOM 766 O O . LYS A 1 95 ? 31.891 -7.751 -13.660 1.00 47.47 95 LYS A O 1
ATOM 771 N N . ALA A 1 96 ? 30.491 -6.050 -13.252 1.00 46.72 96 ALA A N 1
ATOM 772 C CA . ALA A 1 96 ? 29.352 -6.554 -14.031 1.00 46.72 96 ALA A CA 1
ATOM 773 C C . ALA A 1 96 ? 29.274 -6.055 -15.492 1.00 46.72 96 ALA A C 1
ATOM 775 O O . ALA A 1 96 ? 28.241 -6.186 -16.146 1.00 46.72 96 ALA A O 1
ATOM 776 N N . THR A 1 97 ? 30.340 -5.480 -16.055 1.00 47.97 97 THR A N 1
ATOM 777 C CA . THR A 1 97 ? 30.255 -4.732 -17.326 1.00 47.97 97 THR A CA 1
ATOM 778 C C . THR A 1 97 ? 30.034 -5.586 -18.591 1.00 47.97 97 THR A C 1
ATOM 780 O O . THR A 1 97 ? 29.961 -5.020 -19.677 1.00 47.97 97 THR A O 1
ATOM 783 N N . LYS A 1 98 ? 29.905 -6.924 -18.528 1.00 49.22 98 LYS A N 1
ATOM 784 C CA . LYS A 1 98 ? 29.736 -7.745 -19.754 1.00 49.22 98 LYS A CA 1
ATOM 785 C C . LYS A 1 98 ? 28.696 -8.876 -19.741 1.00 49.22 98 LYS A C 1
ATOM 787 O O . LYS A 1 98 ? 28.425 -9.393 -20.818 1.00 49.22 98 LYS A O 1
ATOM 792 N N . SER A 1 99 ? 28.079 -9.243 -18.612 1.00 49.00 99 SER A N 1
ATOM 793 C CA . SER A 1 99 ? 27.168 -10.414 -18.560 1.00 49.00 99 SER A CA 1
ATOM 794 C C . SER A 1 99 ? 25.727 -10.117 -18.112 1.00 49.00 99 SER A C 1
ATOM 796 O O . SER A 1 99 ? 24.837 -10.923 -18.377 1.00 49.00 99 SER A O 1
ATOM 798 N N . ASP A 1 100 ? 25.458 -8.972 -17.477 1.00 52.56 100 ASP A N 1
ATOM 799 C CA . ASP A 1 100 ? 24.189 -8.737 -16.760 1.00 52.56 100 ASP A CA 1
ATOM 800 C C . ASP A 1 100 ? 23.114 -7.977 -17.551 1.00 52.56 100 ASP A C 1
ATOM 802 O O . ASP A 1 100 ? 22.027 -7.703 -17.047 1.00 52.56 100 ASP A O 1
ATOM 806 N N . THR A 1 101 ? 23.344 -7.684 -18.830 1.00 56.56 101 THR A N 1
ATOM 807 C CA . THR A 1 101 ? 22.372 -6.972 -19.682 1.00 56.56 101 THR A CA 1
ATOM 808 C C . THR A 1 101 ? 21.060 -7.757 -19.877 1.00 56.56 101 THR A C 1
ATOM 810 O O . THR A 1 101 ? 20.032 -7.178 -20.218 1.00 56.56 101 THR A O 1
ATOM 813 N N . ASN A 1 102 ? 21.065 -9.075 -19.640 1.00 63.53 102 ASN A N 1
ATOM 814 C CA . ASN A 1 102 ? 19.940 -9.959 -19.956 1.00 63.53 102 ASN A CA 1
ATOM 815 C C . ASN A 1 102 ? 18.880 -10.066 -18.839 1.00 63.53 102 ASN A C 1
ATOM 817 O O . ASN A 1 102 ? 17.690 -10.259 -19.110 1.00 63.53 102 ASN A O 1
ATOM 821 N N . TRP A 1 103 ? 19.261 -9.929 -17.565 1.00 79.00 103 TRP A N 1
ATOM 822 C CA . TRP A 1 103 ? 18.302 -10.191 -16.487 1.00 79.00 103 TRP A CA 1
ATOM 823 C C . TRP A 1 103 ? 17.275 -9.065 -16.334 1.00 79.00 103 TRP A C 1
ATOM 825 O O . TRP A 1 103 ? 16.116 -9.358 -16.055 1.00 79.00 103 TRP A O 1
ATOM 835 N N . LEU A 1 104 ? 17.655 -7.800 -16.561 1.00 79.94 104 LEU A N 1
ATOM 836 C CA . LEU A 1 104 ? 16.732 -6.664 -16.456 1.00 79.94 104 LEU A CA 1
ATOM 837 C C . LEU A 1 104 ? 15.635 -6.756 -17.525 1.00 79.94 104 LEU A C 1
ATOM 839 O O . LEU A 1 104 ? 14.453 -6.574 -17.238 1.00 79.94 104 LEU A O 1
ATOM 843 N N . VAL A 1 105 ? 16.020 -7.149 -18.742 1.00 80.19 105 VAL A N 1
ATOM 844 C CA . VAL A 1 105 ? 15.083 -7.425 -19.837 1.00 80.19 105 VAL A CA 1
ATOM 845 C C . VAL A 1 105 ? 14.155 -8.586 -19.472 1.00 80.19 105 VAL A C 1
ATOM 847 O O . VAL A 1 105 ? 12.938 -8.478 -19.628 1.00 80.19 105 VAL A O 1
ATOM 850 N N . THR A 1 106 ? 14.708 -9.664 -18.909 1.00 80.31 106 THR A N 1
ATOM 851 C CA . THR A 1 106 ? 13.930 -10.824 -18.448 1.00 80.31 106 THR A CA 1
ATOM 852 C C . THR A 1 106 ? 12.948 -10.453 -17.333 1.00 80.31 106 THR A C 1
ATOM 854 O O . THR A 1 106 ? 11.792 -10.884 -17.349 1.00 80.31 106 THR A O 1
ATOM 857 N N . PHE A 1 107 ? 13.380 -9.622 -16.383 1.00 85.38 107 PHE A N 1
ATOM 858 C CA . PHE A 1 107 ? 12.543 -9.107 -15.307 1.00 85.38 107 PHE A CA 1
ATOM 859 C C . PHE A 1 107 ? 11.370 -8.308 -15.868 1.00 85.38 107 PHE A C 1
ATOM 861 O O . PHE A 1 107 ? 10.222 -8.568 -15.507 1.00 85.38 107 PHE A O 1
ATOM 868 N N . TRP A 1 108 ? 11.631 -7.391 -16.801 1.00 84.50 108 TRP A N 1
ATOM 869 C CA . TRP A 1 108 ? 10.571 -6.595 -17.400 1.00 84.50 108 TRP A CA 1
ATOM 870 C C . TRP A 1 108 ? 9.524 -7.434 -18.133 1.00 84.50 108 TRP A C 1
ATOM 872 O O . TRP A 1 108 ? 8.341 -7.119 -18.036 1.00 84.50 108 TRP A O 1
ATOM 882 N N . MET A 1 109 ? 9.925 -8.497 -18.839 1.00 81.88 109 MET A N 1
ATOM 883 C CA . MET A 1 109 ? 8.964 -9.402 -19.487 1.00 81.88 109 MET A CA 1
ATOM 884 C C . MET A 1 109 ? 8.059 -10.097 -18.464 1.00 81.88 109 MET A C 1
ATOM 886 O O . MET A 1 109 ? 6.843 -10.145 -18.644 1.00 81.88 109 MET A O 1
ATOM 890 N N . ARG A 1 110 ? 8.636 -10.612 -17.369 1.00 83.62 110 ARG A N 1
ATOM 891 C CA . ARG A 1 110 ? 7.861 -11.263 -16.299 1.00 83.62 110 ARG A CA 1
ATOM 892 C C . ARG A 1 110 ? 6.930 -10.277 -15.601 1.00 83.62 110 ARG A C 1
ATOM 894 O O . ARG A 1 110 ? 5.779 -10.604 -15.333 1.00 83.62 110 ARG A O 1
ATOM 901 N N . TYR A 1 111 ? 7.412 -9.066 -15.336 1.00 83.94 111 TYR A N 1
ATOM 902 C CA . TYR A 1 111 ? 6.615 -8.027 -14.698 1.00 83.94 111 TYR A CA 1
ATOM 903 C C . TYR A 1 111 ? 5.444 -7.579 -15.585 1.00 83.94 111 TYR A C 1
ATOM 905 O O . TYR A 1 111 ? 4.335 -7.403 -15.091 1.00 83.94 111 TYR A O 1
ATOM 913 N N . GLU A 1 112 ? 5.629 -7.488 -16.904 1.00 82.38 112 GLU A N 1
ATOM 914 C CA . GLU A 1 112 ? 4.524 -7.220 -17.832 1.00 82.38 112 GLU A CA 1
ATOM 915 C C . GLU A 1 112 ? 3.467 -8.323 -17.849 1.00 82.38 112 GLU A C 1
ATOM 917 O O . GLU A 1 112 ? 2.280 -8.011 -17.944 1.00 82.38 112 GLU A O 1
ATOM 922 N N . ASP A 1 113 ? 3.864 -9.593 -17.736 1.00 80.69 113 ASP A N 1
ATOM 923 C CA . ASP A 1 113 ? 2.904 -10.697 -17.634 1.00 80.69 113 ASP A CA 1
ATOM 924 C C . ASP A 1 113 ? 2.054 -10.593 -16.359 1.00 80.69 113 ASP A C 1
ATOM 926 O O . ASP A 1 113 ? 0.832 -10.745 -16.400 1.00 80.69 113 ASP A O 1
ATOM 930 N N . LEU A 1 114 ? 2.677 -10.221 -15.237 1.00 78.31 114 LEU A N 1
ATOM 931 C CA . LEU A 1 114 ? 1.960 -9.935 -13.992 1.00 78.31 114 LEU A CA 1
ATOM 932 C C . LEU A 1 114 ? 1.014 -8.736 -14.147 1.00 78.31 114 LEU A C 1
ATOM 934 O O . LEU A 1 114 ? -0.135 -8.791 -13.708 1.00 78.31 114 LEU A O 1
ATOM 938 N N . LEU A 1 115 ? 1.446 -7.673 -14.834 1.00 75.50 115 LEU A N 1
ATOM 939 C CA . LEU A 1 115 ? 0.604 -6.505 -15.099 1.00 75.50 115 LEU A CA 1
ATOM 940 C C . LEU A 1 115 ? -0.574 -6.809 -16.034 1.00 75.50 115 LEU A C 1
ATOM 942 O O . LEU A 1 115 ? -1.593 -6.131 -15.945 1.00 75.50 115 LEU A O 1
ATOM 946 N N . LYS A 1 116 ? -0.482 -7.802 -16.927 1.00 73.25 116 LYS A N 1
ATOM 947 C CA . LYS A 1 116 ? -1.627 -8.235 -17.754 1.00 73.25 116 LYS A CA 1
ATOM 948 C C . LYS A 1 116 ? -2.735 -8.881 -16.922 1.00 73.25 116 LYS A C 1
ATOM 950 O O . LYS A 1 116 ? -3.898 -8.752 -17.284 1.00 73.25 116 LYS A O 1
ATOM 955 N N . LYS A 1 117 ? -2.368 -9.547 -15.827 1.00 70.00 117 LYS A N 1
ATOM 956 C CA . LYS A 1 117 ? -3.303 -10.190 -14.891 1.00 70.00 117 LYS A CA 1
ATOM 957 C C . LYS A 1 117 ? -3.859 -9.205 -13.853 1.00 70.00 117 LYS A C 1
ATOM 959 O O . LYS A 1 117 ? -4.912 -9.448 -13.280 1.00 70.00 117 LYS A O 1
ATOM 964 N N . ALA A 1 118 ? -3.168 -8.088 -13.621 1.00 65.38 118 ALA A N 1
ATOM 965 C CA . ALA A 1 118 ? -3.570 -7.044 -12.681 1.00 65.38 118 ALA A CA 1
ATOM 966 C C . ALA A 1 118 ? -4.731 -6.160 -13.198 1.00 65.38 118 ALA A C 1
ATOM 968 O O . ALA A 1 118 ? -5.190 -6.284 -14.332 1.00 65.38 118 ALA A O 1
ATOM 969 N N . ASN A 1 119 ? -5.222 -5.246 -12.351 1.00 64.19 119 ASN A N 1
ATOM 970 C CA . ASN A 1 119 ? -6.342 -4.349 -12.673 1.00 64.19 119 ASN A CA 1
ATOM 971 C C . ASN A 1 119 ? -6.066 -3.511 -13.933 1.00 64.19 119 ASN A C 1
ATOM 973 O O . ASN A 1 119 ? -5.023 -2.851 -13.980 1.00 64.19 119 ASN A O 1
ATOM 977 N N . PRO A 1 120 ? -6.981 -3.475 -14.925 1.00 64.44 120 PRO A N 1
ATOM 978 C CA . PRO A 1 120 ? -6.764 -2.773 -16.188 1.00 64.44 120 PRO A CA 1
ATOM 979 C C . PRO A 1 120 ? -6.422 -1.285 -16.010 1.00 64.44 120 PRO A C 1
ATOM 981 O O . PRO A 1 120 ? -5.481 -0.822 -16.654 1.00 64.44 120 PRO A O 1
ATOM 984 N N . LEU A 1 121 ? -7.068 -0.561 -15.085 1.00 62.09 121 LEU A N 1
ATOM 985 C CA . LEU A 1 121 ? -6.811 0.874 -14.863 1.00 62.09 121 LEU A CA 1
ATOM 986 C C . LEU A 1 121 ? -5.379 1.145 -14.398 1.00 62.09 121 LEU A C 1
ATOM 988 O O . LEU A 1 121 ? -4.688 2.022 -14.915 1.00 62.09 121 LEU A O 1
ATOM 992 N N . TYR A 1 122 ? -4.921 0.370 -13.420 1.00 66.38 122 TYR A N 1
ATOM 993 C CA . TYR A 1 122 ? -3.609 0.561 -12.818 1.00 66.38 122 TYR A CA 1
ATOM 994 C C . TYR A 1 122 ? -2.491 -0.042 -13.683 1.00 66.38 122 TYR A C 1
ATOM 996 O O . TYR A 1 122 ? -1.400 0.523 -13.793 1.00 66.38 122 TYR A O 1
ATOM 1004 N N . SER A 1 123 ? -2.790 -1.148 -14.373 1.00 69.62 123 SER A N 1
ATOM 1005 C CA . SER A 1 123 ? -1.847 -1.809 -15.271 1.00 69.62 123 SER A CA 1
ATOM 1006 C C . SER A 1 123 ? -1.426 -0.914 -16.435 1.00 69.62 123 SER A C 1
ATOM 1008 O O . SER A 1 123 ? -0.262 -0.957 -16.815 1.00 69.62 123 SER A O 1
ATOM 1010 N N . ASN A 1 124 ? -2.322 -0.077 -16.971 1.00 71.69 124 ASN A N 1
ATOM 1011 C CA . ASN A 1 124 ? -2.014 0.767 -18.128 1.00 71.69 124 ASN A CA 1
ATOM 1012 C C . ASN A 1 124 ? -0.997 1.858 -17.779 1.00 71.69 124 ASN A C 1
ATOM 1014 O O . ASN A 1 124 ? 0.038 1.961 -18.433 1.00 71.69 124 ASN A O 1
ATOM 1018 N N . ARG A 1 125 ? -1.208 2.578 -16.670 1.00 75.62 125 ARG A N 1
ATOM 1019 C CA . ARG A 1 125 ? -0.259 3.597 -16.192 1.00 75.62 125 ARG A CA 1
ATOM 1020 C C . ARG A 1 125 ? 1.122 3.006 -15.890 1.00 75.62 125 ARG A C 1
ATOM 1022 O O . ARG A 1 125 ? 2.143 3.630 -16.174 1.00 75.62 125 ARG A O 1
ATOM 1029 N N . LEU A 1 126 ? 1.171 1.815 -15.289 1.00 80.06 126 LEU A N 1
ATOM 1030 C CA . LEU A 1 126 ? 2.438 1.136 -15.015 1.00 80.06 126 LEU A CA 1
ATOM 1031 C C . LEU A 1 126 ? 3.124 0.630 -16.286 1.00 80.06 126 LEU A C 1
ATOM 1033 O O . LEU A 1 126 ? 4.344 0.752 -16.394 1.00 80.06 126 LEU A O 1
ATOM 1037 N N . LYS A 1 127 ? 2.358 0.106 -17.251 1.00 82.44 127 LYS A N 1
ATOM 1038 C CA . LYS A 1 127 ? 2.871 -0.318 -18.561 1.00 82.44 127 LYS A CA 1
ATOM 1039 C C . LYS A 1 127 ? 3.507 0.850 -19.307 1.00 82.44 127 LYS A C 1
ATOM 1041 O O . LYS A 1 127 ? 4.613 0.691 -19.807 1.00 82.44 127 LYS A O 1
ATOM 1046 N N . GLU A 1 128 ? 2.872 2.021 -19.319 1.00 83.31 128 GLU A N 1
ATOM 1047 C CA . GLU A 1 128 ? 3.426 3.229 -19.946 1.00 83.31 128 GLU A CA 1
ATOM 1048 C C . GLU A 1 128 ? 4.748 3.660 -19.299 1.00 83.31 128 GLU A C 1
ATOM 1050 O O . GLU A 1 128 ? 5.746 3.872 -19.992 1.00 83.31 128 GLU A O 1
ATOM 1055 N N . LYS A 1 129 ? 4.791 3.732 -17.958 1.00 85.56 129 LYS A N 1
ATOM 1056 C CA . LYS A 1 129 ? 6.026 4.059 -17.227 1.00 85.56 129 LYS A CA 1
ATOM 1057 C C . LYS A 1 129 ? 7.147 3.059 -17.536 1.00 85.56 129 LYS A C 1
ATOM 1059 O O . LYS A 1 129 ? 8.282 3.466 -17.771 1.00 85.56 129 LYS A O 1
ATOM 1064 N N . LEU A 1 130 ? 6.832 1.763 -17.549 1.00 87.81 130 LEU A N 1
ATOM 1065 C CA . LEU A 1 130 ? 7.802 0.706 -17.828 1.00 87.81 130 LEU A CA 1
ATOM 1066 C C . LEU A 1 130 ? 8.294 0.747 -19.282 1.00 87.81 130 LEU A C 1
ATOM 1068 O O . LEU A 1 130 ? 9.489 0.599 -19.528 1.00 87.81 130 LEU A O 1
ATOM 1072 N N . GLN A 1 131 ? 7.395 0.986 -20.242 1.00 87.88 131 GLN A N 1
ATOM 1073 C CA . GLN A 1 131 ? 7.748 1.144 -21.654 1.00 87.88 131 GLN A CA 1
ATOM 1074 C C . GLN A 1 131 ? 8.697 2.318 -21.872 1.00 87.88 131 GLN A C 1
ATOM 1076 O O . GLN A 1 131 ? 9.658 2.180 -22.625 1.00 87.88 131 GLN A O 1
ATOM 1081 N N . LYS A 1 132 ? 8.481 3.442 -21.181 1.00 88.31 132 LYS A N 1
ATOM 1082 C CA . LYS A 1 132 ? 9.385 4.590 -21.263 1.00 88.31 132 LYS A CA 1
ATOM 1083 C C . LYS A 1 132 ? 10.810 4.224 -20.832 1.00 88.31 132 LYS A C 1
ATOM 1085 O O . LYS A 1 132 ? 11.746 4.469 -21.583 1.00 88.31 132 LYS A O 1
ATOM 1090 N N . ILE A 1 133 ? 10.965 3.541 -19.694 1.00 86.62 133 ILE A N 1
ATOM 1091 C CA . ILE A 1 133 ? 12.282 3.086 -19.208 1.00 86.62 133 ILE A CA 1
ATOM 1092 C C . ILE A 1 133 ? 12.933 2.117 -20.199 1.00 86.62 133 ILE A C 1
ATOM 1094 O O . ILE A 1 133 ? 14.128 2.219 -20.468 1.00 86.62 133 ILE A O 1
ATOM 1098 N N . LYS A 1 134 ? 12.154 1.188 -20.769 1.00 85.50 134 LYS A N 1
ATOM 1099 C CA . LYS A 1 134 ? 12.646 0.253 -21.790 1.00 85.50 134 LYS A CA 1
ATOM 1100 C C . LYS A 1 134 ? 13.185 0.975 -23.018 1.00 85.50 134 LYS A C 1
ATOM 1102 O O . LYS A 1 134 ? 14.240 0.596 -23.518 1.00 85.50 134 LYS A O 1
ATOM 1107 N N . LEU A 1 135 ? 12.452 1.974 -23.508 1.00 86.75 135 LEU A N 1
ATOM 1108 C CA . LEU A 1 135 ? 12.851 2.773 -24.664 1.00 86.75 135 LEU A CA 1
ATOM 1109 C C . LEU A 1 135 ? 14.112 3.581 -24.354 1.00 86.75 135 LEU A C 1
ATOM 1111 O O . LEU A 1 135 ? 15.087 3.479 -25.092 1.00 86.75 135 LEU A O 1
ATOM 1115 N N . ASP A 1 136 ? 14.144 4.277 -23.218 1.00 85.75 136 ASP A N 1
ATOM 1116 C CA . ASP A 1 136 ? 15.302 5.075 -22.803 1.00 85.75 136 ASP A CA 1
ATOM 1117 C C . ASP A 1 136 ? 16.557 4.204 -22.592 1.00 85.75 136 ASP A C 1
ATOM 1119 O O . ASP A 1 136 ? 17.672 4.614 -22.926 1.00 85.75 136 ASP A O 1
ATOM 1123 N N . TYR A 1 137 ? 16.387 2.973 -22.098 1.00 84.19 137 TYR A N 1
ATOM 1124 C CA . TYR A 1 137 ? 17.467 1.993 -21.972 1.00 84.19 137 TYR A CA 1
ATOM 1125 C C . TYR A 1 137 ? 17.924 1.435 -23.328 1.00 84.19 137 TYR A C 1
ATOM 1127 O O . TYR A 1 137 ? 19.126 1.361 -23.592 1.00 84.19 137 TYR A O 1
ATOM 1135 N N . LYS A 1 138 ? 16.984 1.073 -24.214 1.00 84.31 138 LYS A N 1
ATOM 1136 C CA . LYS A 1 138 ? 17.283 0.559 -25.563 1.00 84.31 138 LYS A CA 1
ATOM 1137 C C . LYS A 1 138 ? 18.023 1.595 -26.407 1.00 84.31 138 LYS A C 1
ATOM 1139 O O . LYS A 1 138 ? 18.978 1.248 -27.100 1.00 84.31 138 LYS A O 1
ATOM 1144 N N . ASP A 1 139 ? 17.632 2.858 -26.283 1.00 86.12 139 ASP A N 1
ATOM 1145 C CA . ASP A 1 139 ? 18.249 3.990 -26.973 1.00 86.12 139 ASP A CA 1
ATOM 1146 C C . ASP A 1 139 ? 19.568 4.439 -26.321 1.00 86.12 139 ASP A C 1
ATOM 1148 O O . ASP A 1 139 ? 20.148 5.443 -26.730 1.00 86.12 139 ASP A O 1
ATOM 1152 N N . LYS A 1 140 ? 20.052 3.712 -25.300 1.00 79.75 140 LYS A N 1
ATOM 1153 C CA . LYS A 1 140 ? 21.269 4.015 -24.528 1.00 79.75 140 LYS A CA 1
ATOM 1154 C C . LYS A 1 140 ? 21.269 5.404 -23.876 1.00 79.75 140 LYS A C 1
ATOM 1156 O O . LYS A 1 140 ? 22.324 5.890 -23.475 1.00 79.75 140 LYS A O 1
ATOM 1161 N N . ARG A 1 141 ? 20.098 6.035 -23.733 1.00 80.75 141 ARG A N 1
ATOM 1162 C CA . ARG A 1 141 ? 19.922 7.303 -23.002 1.00 80.75 141 ARG A CA 1
ATOM 1163 C C . ARG A 1 141 ? 19.979 7.087 -21.495 1.00 80.75 141 ARG A C 1
ATOM 1165 O O . ARG A 1 141 ? 20.278 8.010 -20.745 1.00 80.75 141 ARG A O 1
ATOM 1172 N N . LEU A 1 142 ? 19.688 5.863 -21.061 1.00 80.56 142 LEU A N 1
ATOM 1173 C CA . LEU A 1 142 ? 19.719 5.445 -19.673 1.00 80.56 142 LEU A CA 1
ATOM 1174 C C . LEU A 1 142 ? 20.800 4.380 -19.469 1.00 80.56 142 LEU A C 1
ATOM 1176 O O . LEU A 1 142 ? 20.824 3.371 -20.178 1.00 80.56 142 LEU A O 1
ATOM 1180 N N . SER A 1 143 ? 21.674 4.567 -18.475 1.00 79.69 143 SER A N 1
ATOM 1181 C CA . SER A 1 143 ? 22.580 3.489 -18.074 1.00 79.69 143 SER A CA 1
ATOM 1182 C C . SER A 1 143 ? 21.790 2.361 -17.407 1.00 79.69 143 SER A C 1
ATOM 1184 O O . SER A 1 143 ? 20.711 2.569 -16.849 1.00 79.69 143 SER A O 1
ATOM 1186 N N . TYR A 1 144 ? 22.334 1.148 -17.456 1.00 79.88 144 TYR A N 1
ATOM 1187 C CA . TYR A 1 144 ? 21.717 -0.037 -16.859 1.00 79.88 144 TYR A CA 1
ATOM 1188 C C . TYR A 1 144 ? 21.381 0.154 -15.364 1.00 79.88 144 TYR A C 1
ATOM 1190 O O . TYR A 1 144 ? 20.306 -0.225 -14.907 1.00 79.88 144 TYR A O 1
ATOM 1198 N N . GLU A 1 145 ? 22.255 0.832 -14.627 1.00 75.44 145 GLU A N 1
ATOM 1199 C CA . GLU A 1 145 ? 22.068 1.231 -13.230 1.00 75.44 145 GLU A CA 1
ATOM 1200 C C . GLU A 1 145 ? 20.830 2.095 -12.999 1.00 75.44 145 GLU A C 1
ATOM 1202 O O . GLU A 1 145 ? 20.006 1.812 -12.127 1.00 75.44 145 GLU A O 1
ATOM 1207 N N . HIS A 1 146 ? 20.677 3.137 -13.813 1.00 79.69 146 HIS A N 1
ATOM 1208 C CA . HIS A 1 146 ? 19.529 4.028 -13.733 1.00 79.69 146 HIS A CA 1
ATOM 1209 C C . HIS A 1 146 ? 18.251 3.307 -14.174 1.00 79.69 146 HIS A C 1
ATOM 1211 O O . HIS A 1 146 ? 17.195 3.525 -13.581 1.00 79.69 146 HIS A O 1
ATOM 1217 N N . ALA A 1 147 ? 18.343 2.394 -15.149 1.00 82.56 147 ALA A N 1
ATOM 1218 C CA . ALA A 1 147 ? 17.210 1.593 -15.615 1.00 82.56 147 ALA A CA 1
ATOM 1219 C C . ALA A 1 147 ? 16.702 0.667 -14.515 1.00 82.56 147 ALA A C 1
ATOM 1221 O O . ALA A 1 147 ? 15.499 0.603 -14.253 1.00 82.56 147 ALA A O 1
ATOM 1222 N N . LEU A 1 148 ? 17.626 0.002 -13.826 1.00 83.31 148 LEU A N 1
ATOM 1223 C CA . LEU A 1 148 ? 17.325 -0.833 -12.678 1.00 83.31 148 LEU A CA 1
ATOM 1224 C C . LEU A 1 148 ? 16.700 -0.020 -11.541 1.00 83.31 148 LEU A C 1
ATOM 1226 O O . LEU A 1 148 ? 15.650 -0.395 -11.022 1.00 83.31 148 LEU A O 1
ATOM 1230 N N . MET A 1 149 ? 17.313 1.106 -11.176 1.00 82.38 149 MET A N 1
ATOM 1231 C CA . MET A 1 149 ? 16.825 1.946 -10.086 1.00 82.38 149 MET A CA 1
ATOM 1232 C C . MET A 1 149 ? 15.406 2.465 -10.362 1.00 82.38 149 MET A C 1
ATOM 1234 O O . MET A 1 149 ? 14.526 2.336 -9.512 1.00 82.38 149 MET A O 1
ATOM 1238 N N . GLN A 1 150 ? 15.149 2.987 -11.564 1.00 86.38 150 GLN A N 1
ATOM 1239 C CA . GLN A 1 150 ? 13.817 3.462 -11.949 1.00 86.38 150 GLN A CA 1
ATOM 1240 C C . GLN A 1 150 ? 12.792 2.325 -12.011 1.00 86.38 150 GLN A C 1
ATOM 1242 O O . GLN A 1 150 ? 11.655 2.495 -11.571 1.00 86.38 150 GLN A O 1
ATOM 1247 N N . THR A 1 151 ? 13.196 1.145 -12.490 1.00 87.12 151 THR A N 1
ATOM 1248 C CA . THR A 1 151 ? 12.341 -0.049 -12.473 1.00 87.12 151 THR A CA 1
ATOM 1249 C C . THR A 1 151 ? 11.977 -0.441 -11.042 1.00 87.12 151 THR A C 1
ATOM 1251 O O . THR A 1 151 ? 10.813 -0.715 -10.759 1.00 87.12 151 THR A O 1
ATOM 1254 N N . TRP A 1 152 ? 12.941 -0.420 -10.118 1.00 86.12 152 TRP A N 1
ATOM 1255 C CA . TRP A 1 152 ? 12.692 -0.713 -8.708 1.00 86.12 152 TRP A CA 1
ATOM 1256 C C . TRP A 1 152 ? 11.739 0.299 -8.067 1.00 86.12 152 TRP A C 1
ATOM 1258 O O . TRP A 1 152 ? 10.834 -0.106 -7.345 1.00 86.12 152 TRP A O 1
ATOM 1268 N N . PHE A 1 153 ? 11.883 1.595 -8.362 1.00 85.44 153 PHE A N 1
ATOM 1269 C CA . PHE A 1 153 ? 10.943 2.609 -7.874 1.00 85.44 153 PHE A CA 1
ATOM 1270 C C . PHE A 1 153 ? 9.511 2.350 -8.343 1.00 85.44 153 PHE A C 1
ATOM 1272 O O . PHE A 1 153 ? 8.583 2.482 -7.552 1.00 85.44 153 PHE A O 1
ATOM 1279 N N . ILE A 1 154 ? 9.324 1.923 -9.595 1.00 86.19 154 ILE A N 1
ATOM 1280 C CA . ILE A 1 154 ? 8.001 1.533 -10.096 1.00 86.19 154 ILE A CA 1
ATOM 1281 C C . ILE A 1 154 ? 7.429 0.358 -9.298 1.00 86.19 154 ILE A C 1
ATOM 1283 O O . ILE A 1 154 ? 6.254 0.378 -8.941 1.00 86.19 154 ILE A O 1
ATOM 1287 N N . VAL A 1 155 ? 8.245 -0.662 -9.029 1.00 85.00 155 VAL A N 1
ATOM 1288 C CA . VAL A 1 155 ? 7.817 -1.854 -8.284 1.00 85.00 155 VAL A CA 1
ATOM 1289 C C . VAL A 1 155 ? 7.505 -1.511 -6.826 1.00 85.00 155 VAL A C 1
ATOM 1291 O O . VAL A 1 155 ? 6.513 -1.984 -6.285 1.00 85.00 155 VAL A O 1
ATOM 1294 N N . ASP A 1 156 ? 8.306 -0.660 -6.187 1.00 80.44 156 ASP A N 1
ATOM 1295 C CA . ASP A 1 156 ? 8.068 -0.202 -4.815 1.00 80.44 156 ASP A CA 1
ATOM 1296 C C . ASP A 1 156 ? 6.794 0.657 -4.710 1.00 80.44 156 ASP A C 1
ATOM 1298 O O . ASP A 1 156 ? 5.989 0.471 -3.796 1.00 80.44 156 ASP A O 1
ATOM 1302 N N . GLU A 1 157 ? 6.561 1.554 -5.677 1.00 80.12 157 GLU A N 1
ATOM 1303 C CA . GLU A 1 157 ? 5.305 2.308 -5.788 1.00 80.12 157 GLU A CA 1
ATOM 1304 C C . GLU A 1 157 ? 4.096 1.382 -5.975 1.00 80.12 157 GLU A C 1
ATOM 1306 O O . GLU A 1 157 ? 3.043 1.622 -5.380 1.00 80.12 157 GLU A O 1
ATOM 1311 N N . ASP A 1 158 ? 4.240 0.341 -6.796 1.00 79.25 158 ASP A N 1
ATOM 1312 C CA . ASP A 1 158 ? 3.215 -0.681 -7.010 1.00 79.25 158 ASP A CA 1
ATOM 1313 C C . ASP A 1 158 ? 2.911 -1.454 -5.727 1.00 79.25 158 ASP A C 1
ATOM 1315 O O . ASP A 1 158 ? 1.753 -1.562 -5.326 1.00 79.25 158 ASP A O 1
ATOM 1319 N N . LEU A 1 159 ? 3.942 -1.919 -5.022 1.00 75.50 159 LEU A N 1
ATOM 1320 C CA . LEU A 1 159 ? 3.781 -2.647 -3.766 1.00 75.50 159 LEU A CA 1
ATOM 1321 C C . LEU A 1 159 ? 3.113 -1.793 -2.685 1.00 75.50 159 LEU A C 1
ATOM 1323 O O . LEU A 1 159 ? 2.175 -2.263 -2.043 1.00 75.50 159 LEU A O 1
ATOM 1327 N N . LYS A 1 160 ? 3.504 -0.527 -2.524 1.00 73.06 160 LYS A N 1
ATOM 1328 C CA . LYS A 1 160 ? 2.838 0.381 -1.574 1.00 73.06 160 LYS A CA 1
ATOM 1329 C C . LYS A 1 160 ? 1.364 0.576 -1.925 1.00 73.06 160 LYS A C 1
ATOM 1331 O O . LYS A 1 160 ? 0.486 0.343 -1.100 1.00 73.06 160 LYS A O 1
ATOM 1336 N N . LYS A 1 161 ? 1.071 0.877 -3.191 1.00 70.75 161 LYS A N 1
ATOM 1337 C CA . LYS A 1 161 ? -0.312 1.056 -3.662 1.00 70.75 161 LYS A CA 1
ATOM 1338 C C . LYS A 1 161 ? -1.130 -0.230 -3.670 1.00 70.75 161 LYS A C 1
ATOM 1340 O O . LYS A 1 161 ? -2.359 -0.171 -3.702 1.00 70.75 161 LYS A O 1
ATOM 1345 N N . SER A 1 162 ? -0.485 -1.392 -3.675 1.00 66.00 162 SER A N 1
ATOM 1346 C CA . SER A 1 162 ? -1.160 -2.683 -3.555 1.00 66.00 162 SER A CA 1
ATOM 1347 C C . SER A 1 162 ? -1.726 -2.930 -2.160 1.00 66.00 162 SER A C 1
ATOM 1349 O O . SER A 1 162 ? -2.682 -3.690 -2.040 1.00 66.00 162 SER A O 1
ATOM 1351 N N . GLN A 1 163 ? -1.157 -2.287 -1.140 1.00 65.38 163 GLN A N 1
ATOM 1352 C CA . GLN A 1 163 ? -1.592 -2.385 0.253 1.00 65.38 163 GLN A CA 1
ATOM 1353 C C . GLN A 1 163 ? -2.600 -1.287 0.617 1.00 65.38 163 GLN A C 1
ATOM 1355 O O . GLN A 1 163 ? -3.381 -1.454 1.550 1.00 65.38 163 GLN A O 1
ATOM 1360 N N . ASP A 1 164 ? -2.621 -0.194 -0.146 1.00 68.19 164 ASP A N 1
ATOM 1361 C CA . ASP A 1 164 ? -3.537 0.916 0.085 1.00 68.19 164 ASP A CA 1
ATOM 1362 C C . ASP A 1 164 ? -4.953 0.653 -0.445 1.00 68.19 164 ASP A C 1
ATOM 1364 O O . ASP A 1 164 ? -5.166 0.083 -1.523 1.00 68.19 164 ASP A O 1
ATOM 1368 N N . THR A 1 165 ? -5.930 1.152 0.316 1.00 71.50 165 THR A N 1
ATOM 1369 C CA . THR A 1 165 ? -7.325 1.283 -0.116 1.00 71.50 165 THR A CA 1
ATOM 1370 C C . THR A 1 165 ? -7.545 2.696 -0.650 1.00 71.50 165 THR A C 1
ATOM 1372 O O . THR A 1 165 ? -7.258 3.673 0.046 1.00 71.50 165 THR A O 1
ATOM 1375 N N . GLU A 1 166 ? -8.017 2.821 -1.891 1.00 72.31 166 GLU A N 1
ATOM 1376 C CA . GLU A 1 166 ? -8.079 4.107 -2.600 1.00 72.31 166 GLU A CA 1
ATOM 1377 C C . GLU A 1 166 ? -9.420 4.303 -3.316 1.00 72.31 166 GLU A C 1
ATOM 1379 O O . GLU A 1 166 ? -9.987 3.362 -3.873 1.00 72.31 166 GLU A O 1
ATOM 1384 N N . TYR A 1 167 ? -9.918 5.540 -3.289 1.00 75.69 167 TYR A N 1
ATOM 1385 C CA . TYR A 1 167 ? -11.122 5.970 -3.995 1.00 75.69 167 TYR A CA 1
ATOM 1386 C C . TYR A 1 167 ? -10.773 6.482 -5.395 1.00 75.69 167 TYR A C 1
ATOM 1388 O O . TYR A 1 167 ? -9.857 7.288 -5.564 1.00 75.69 167 TYR A O 1
ATOM 1396 N N . HIS A 1 168 ? -11.534 6.051 -6.395 1.00 72.44 168 HIS A N 1
ATOM 1397 C CA . HIS A 1 168 ? -11.351 6.408 -7.793 1.00 72.44 168 HIS A CA 1
ATOM 1398 C C . HIS A 1 168 ? -12.684 6.763 -8.459 1.00 72.44 168 HIS A C 1
ATOM 1400 O O . HIS A 1 168 ? -13.686 6.070 -8.303 1.00 72.44 168 HIS A O 1
ATOM 1406 N N . LEU A 1 169 ? -12.647 7.814 -9.275 1.00 71.31 169 LEU A N 1
ATOM 1407 C CA . LEU A 1 169 ? -13.668 8.158 -10.262 1.00 71.31 169 LEU A CA 1
ATOM 1408 C C . LEU A 1 169 ? -13.010 8.032 -11.632 1.00 71.31 169 LEU A C 1
ATOM 1410 O O . LEU A 1 169 ? -12.181 8.867 -11.995 1.00 71.31 169 LEU A O 1
ATOM 1414 N N . ALA A 1 170 ? -13.308 6.959 -12.361 1.00 65.75 170 ALA A N 1
ATOM 1415 C CA . ALA A 1 170 ? -12.695 6.728 -13.663 1.00 65.75 170 ALA A CA 1
ATOM 1416 C C . ALA A 1 170 ? -13.623 5.959 -14.614 1.00 65.75 170 ALA A C 1
ATOM 1418 O O . ALA A 1 170 ? -14.413 5.123 -14.163 1.00 65.75 170 ALA A O 1
ATOM 1419 N N . PRO A 1 171 ? -13.502 6.201 -15.932 1.00 65.56 171 PRO A N 1
ATOM 1420 C CA . PRO A 1 171 ? -14.085 5.328 -16.935 1.00 65.56 171 PRO A CA 1
ATOM 1421 C C . PRO A 1 171 ? -13.354 3.980 -16.904 1.00 65.56 171 PRO A C 1
ATOM 1423 O O . PRO A 1 171 ? -12.165 3.895 -17.214 1.00 65.56 171 PRO A O 1
ATOM 1426 N N . LEU A 1 172 ? -14.058 2.919 -16.524 1.00 66.81 172 LEU A N 1
ATOM 1427 C CA . LEU A 1 172 ? -13.566 1.549 -16.566 1.00 66.81 172 LEU A CA 1
ATOM 1428 C C . LEU A 1 172 ? -14.247 0.811 -17.721 1.00 66.81 172 LEU A C 1
ATOM 1430 O O . LEU A 1 172 ? -15.473 0.741 -17.788 1.00 66.81 172 LEU A O 1
ATOM 1434 N N . SER A 1 173 ? -13.444 0.247 -18.623 1.00 63.28 173 SER A N 1
ATOM 1435 C CA . SER A 1 173 ? -13.949 -0.648 -19.664 1.00 63.28 173 SER A CA 1
ATOM 1436 C C . SER A 1 173 ? -14.065 -2.061 -19.092 1.00 63.28 173 SER A C 1
ATOM 1438 O O . SER A 1 173 ? -13.050 -2.713 -18.837 1.00 63.28 173 SER A O 1
ATOM 1440 N N . LEU A 1 174 ? -15.293 -2.513 -18.844 1.00 61.56 174 LEU A N 1
ATOM 1441 C CA . LEU A 1 174 ? -15.612 -3.882 -18.429 1.00 61.56 174 LEU A CA 1
ATOM 1442 C C . LEU A 1 174 ? -16.387 -4.544 -19.564 1.00 61.56 174 LEU A C 1
ATOM 1444 O O . LEU A 1 174 ? -17.382 -3.994 -20.031 1.00 61.56 174 LEU A O 1
ATOM 1448 N N . GLU A 1 175 ? -15.912 -5.701 -20.031 1.00 55.66 175 GLU A N 1
ATOM 1449 C CA . GLU A 1 175 ? -16.582 -6.487 -21.084 1.00 55.66 175 GLU A CA 1
ATOM 1450 C C . GLU A 1 175 ? -16.884 -5.688 -22.373 1.00 55.66 175 GLU A C 1
ATOM 1452 O O . GLU A 1 175 ? -17.892 -5.899 -23.041 1.00 55.66 175 GLU A O 1
ATOM 1457 N N . GLY A 1 176 ? -16.014 -4.736 -22.730 1.00 59.16 176 GLY A N 1
ATOM 1458 C CA . GLY A 1 176 ? -16.170 -3.904 -23.931 1.00 59.16 176 GLY A CA 1
ATOM 1459 C C . GLY A 1 176 ? -17.145 -2.729 -23.786 1.00 59.16 176 GLY A C 1
ATOM 1460 O O . GLY A 1 176 ? -17.349 -1.994 -24.751 1.00 59.16 176 GLY A O 1
ATOM 1461 N N . LYS A 1 177 ? -17.717 -2.507 -22.596 1.00 56.38 177 LYS A N 1
ATOM 1462 C CA . LYS A 1 177 ? -18.537 -1.331 -22.277 1.00 56.38 177 LYS A CA 1
ATOM 1463 C C . LYS A 1 177 ? -17.786 -0.400 -21.329 1.00 56.38 177 LYS A C 1
ATOM 1465 O O . LYS A 1 177 ? -17.245 -0.829 -20.311 1.00 56.38 177 LYS A O 1
ATOM 1470 N N . ASN A 1 178 ? -17.756 0.886 -21.670 1.00 61.47 178 ASN A N 1
ATOM 1471 C CA . ASN A 1 178 ? -17.143 1.919 -20.841 1.00 61.47 178 ASN A CA 1
ATOM 1472 C C . ASN A 1 178 ? -18.155 2.404 -19.804 1.00 61.47 178 ASN A C 1
ATOM 1474 O O . ASN A 1 178 ? -19.158 3.020 -20.160 1.00 61.47 178 ASN A O 1
ATOM 1478 N N . TYR A 1 179 ? -17.872 2.156 -18.531 1.00 64.81 179 TYR A N 1
ATOM 1479 C CA . TYR A 1 179 ? -18.679 2.644 -17.422 1.00 64.81 179 TYR A CA 1
ATOM 1480 C C . TYR A 1 179 ? -17.913 3.719 -16.660 1.00 64.81 179 TYR A C 1
ATOM 1482 O O . TYR A 1 179 ? -16.780 3.494 -16.244 1.00 64.81 179 TYR A O 1
ATOM 1490 N N . ASN A 1 180 ? -18.541 4.869 -16.419 1.00 67.06 180 ASN A N 1
ATOM 1491 C CA . ASN A 1 180 ? -18.057 5.796 -15.400 1.00 67.06 180 ASN A CA 1
ATOM 1492 C C . ASN A 1 180 ? -18.443 5.224 -14.036 1.00 67.06 180 ASN A C 1
ATOM 1494 O O . ASN A 1 180 ? -19.631 5.156 -13.707 1.00 67.06 180 ASN A O 1
ATOM 1498 N N . LEU A 1 181 ? -17.443 4.763 -13.286 1.00 73.00 181 LEU A N 1
ATOM 1499 C CA . LEU A 1 181 ? -17.638 4.132 -11.988 1.00 73.00 181 LEU A CA 1
ATOM 1500 C C . LEU A 1 181 ? -17.026 4.994 -10.886 1.00 73.00 181 LEU A C 1
ATOM 1502 O O . LEU A 1 181 ? -15.893 5.469 -10.998 1.00 73.00 181 LEU A O 1
ATOM 1506 N N . GLU A 1 182 ? -17.782 5.149 -9.807 1.00 80.50 182 GLU A N 1
ATOM 1507 C CA . GLU A 1 182 ? -17.268 5.581 -8.515 1.00 80.50 182 GLU A CA 1
ATOM 1508 C C . GLU A 1 182 ? -16.881 4.327 -7.731 1.00 80.50 182 GLU A C 1
ATOM 1510 O O . GLU A 1 182 ? -17.738 3.497 -7.441 1.00 80.50 182 GLU A O 1
ATOM 1515 N N . MET A 1 183 ? -15.596 4.144 -7.439 1.00 80.00 183 MET A N 1
ATOM 1516 C CA . MET A 1 183 ? -15.067 2.885 -6.920 1.00 80.00 183 MET A CA 1
ATOM 1517 C C . MET A 1 183 ? -14.126 3.110 -5.744 1.00 80.00 183 MET A C 1
ATOM 1519 O O . MET A 1 183 ? -13.256 3.973 -5.791 1.00 80.00 183 MET A O 1
ATOM 1523 N N . VAL A 1 184 ? -14.237 2.267 -4.722 1.00 80.75 184 VAL A N 1
ATOM 1524 C CA . VAL A 1 184 ? -13.209 2.104 -3.692 1.00 80.75 184 VAL A CA 1
ATOM 1525 C C . VAL A 1 184 ? -12.528 0.764 -3.903 1.00 80.75 184 VAL A C 1
ATOM 1527 O O . VAL A 1 184 ? -13.149 -0.300 -3.863 1.00 80.75 184 VAL A O 1
ATOM 1530 N N . ARG A 1 185 ? -11.225 0.822 -4.149 1.00 76.62 185 ARG A N 1
ATOM 1531 C CA . ARG A 1 185 ? -10.374 -0.337 -4.393 1.00 76.62 185 ARG A CA 1
ATOM 1532 C C . ARG A 1 185 ? -9.767 -0.819 -3.085 1.00 76.62 185 ARG A C 1
ATOM 1534 O O . ARG A 1 185 ? -9.135 -0.030 -2.396 1.00 76.62 185 ARG A O 1
ATOM 1541 N N . LEU A 1 186 ? -9.875 -2.116 -2.822 1.00 74.62 186 LEU A N 1
ATOM 1542 C CA . LEU A 1 186 ? -9.224 -2.821 -1.720 1.00 74.62 186 LEU A CA 1
ATOM 1543 C C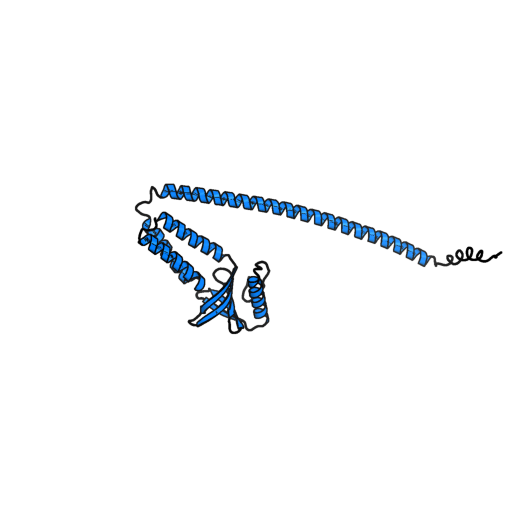 . LEU A 1 186 ? -8.041 -3.619 -2.286 1.00 74.62 186 LEU A C 1
ATOM 1545 O O . LEU A 1 186 ? -8.189 -4.742 -2.777 1.00 74.62 186 LEU A O 1
ATOM 1549 N N . GLY A 1 187 ? -6.855 -3.011 -2.272 1.00 71.69 187 GLY A N 1
ATOM 1550 C CA . GLY A 1 187 ? -5.643 -3.628 -2.805 1.00 71.69 187 GLY A CA 1
ATOM 1551 C C . GLY A 1 187 ? -5.729 -3.973 -4.299 1.00 71.69 187 GLY A C 1
ATOM 1552 O O . GLY A 1 187 ? -6.260 -3.199 -5.092 1.00 71.69 187 GLY A O 1
ATOM 1553 N N . ARG A 1 188 ? -5.143 -5.090 -4.754 1.00 66.19 188 ARG A N 1
ATOM 1554 C CA . ARG A 1 188 ? -5.065 -5.412 -6.206 1.00 66.19 188 ARG A CA 1
ATOM 1555 C C . ARG A 1 188 ? -6.200 -6.277 -6.733 1.00 66.19 188 ARG A C 1
ATOM 1557 O O . ARG A 1 188 ? -6.358 -6.354 -7.948 1.00 66.19 188 ARG A O 1
ATOM 1564 N N . THR A 1 189 ? -6.934 -6.942 -5.851 1.00 70.94 189 THR A N 1
ATOM 1565 C CA . THR A 1 189 ? -7.822 -8.046 -6.225 1.00 70.94 189 THR A CA 1
ATOM 1566 C C . THR A 1 189 ? -9.290 -7.712 -6.062 1.00 70.94 189 THR A C 1
ATOM 1568 O O . THR A 1 189 ? -10.096 -8.329 -6.741 1.00 70.94 189 THR A O 1
ATOM 1571 N N . LYS A 1 190 ? -9.666 -6.749 -5.213 1.00 79.56 190 LYS A N 1
ATOM 1572 C CA . LYS A 1 190 ? -11.076 -6.442 -4.960 1.00 79.56 190 LYS A CA 1
ATOM 1573 C C . LYS A 1 190 ? -11.359 -4.946 -4.967 1.00 79.56 190 LYS A C 1
ATOM 1575 O O . LYS A 1 190 ? -10.482 -4.121 -4.718 1.00 79.56 190 LYS A O 1
ATOM 1580 N N . GLY A 1 191 ? -12.607 -4.580 -5.208 1.00 84.12 191 GLY A N 1
ATOM 1581 C CA . GLY A 1 191 ? -13.104 -3.244 -4.914 1.00 84.12 191 GLY A CA 1
ATOM 1582 C C . GLY A 1 191 ? -14.599 -3.117 -5.142 1.00 84.12 191 GLY A C 1
ATOM 1583 O O . GLY A 1 191 ? -15.173 -3.834 -5.953 1.00 84.12 191 GLY A O 1
ATOM 1584 N N . TYR A 1 192 ? -15.221 -2.199 -4.418 1.00 85.69 192 TYR A N 1
ATOM 1585 C CA . TYR A 1 192 ? -16.653 -1.941 -4.498 1.00 85.69 192 TYR A CA 1
ATOM 1586 C C . TYR A 1 192 ? -16.907 -0.716 -5.359 1.00 85.69 192 TYR A C 1
ATOM 1588 O O . TYR A 1 192 ? -16.147 0.250 -5.290 1.00 85.69 192 TYR A O 1
ATOM 1596 N N . PHE A 1 193 ? -17.963 -0.743 -6.165 1.00 86.44 193 PHE A N 1
ATOM 1597 C CA . PHE A 1 193 ? -18.267 0.337 -7.091 1.00 86.44 193 PHE A CA 1
ATOM 1598 C C . PHE A 1 193 ? -19.751 0.700 -7.119 1.00 86.44 193 PHE A C 1
ATOM 1600 O O . PHE A 1 193 ? -20.624 -0.108 -6.799 1.00 86.44 193 PHE A O 1
ATOM 1607 N N . ARG A 1 194 ? -20.005 1.923 -7.583 1.00 84.81 194 ARG A N 1
ATOM 1608 C CA . ARG A 1 194 ? -21.297 2.451 -8.002 1.00 84.81 194 ARG A CA 1
ATOM 1609 C C . ARG A 1 194 ? -21.204 2.899 -9.458 1.00 84.81 194 ARG A C 1
ATOM 1611 O O . ARG A 1 194 ? -20.323 3.675 -9.827 1.00 84.81 194 ARG A O 1
ATOM 1618 N N . SER A 1 195 ? -22.107 2.392 -10.288 1.00 82.56 195 SER A N 1
ATOM 1619 C CA . SER A 1 195 ? -22.244 2.800 -11.688 1.00 82.56 195 SER A CA 1
ATOM 1620 C C . SER A 1 195 ? -23.065 4.082 -11.835 1.00 82.56 195 SER A C 1
ATOM 1622 O O . SER A 1 195 ? -23.901 4.383 -10.984 1.00 82.56 195 SER A O 1
ATOM 1624 N N . ALA A 1 196 ? -22.897 4.785 -12.958 1.00 75.12 196 ALA A N 1
ATOM 1625 C CA . ALA A 1 196 ? -23.751 5.915 -13.334 1.00 75.12 196 ALA A CA 1
ATOM 1626 C C . ALA A 1 196 ? -25.254 5.563 -13.409 1.00 75.12 196 ALA A C 1
ATOM 1628 O O . ALA A 1 196 ? -26.091 6.431 -13.191 1.00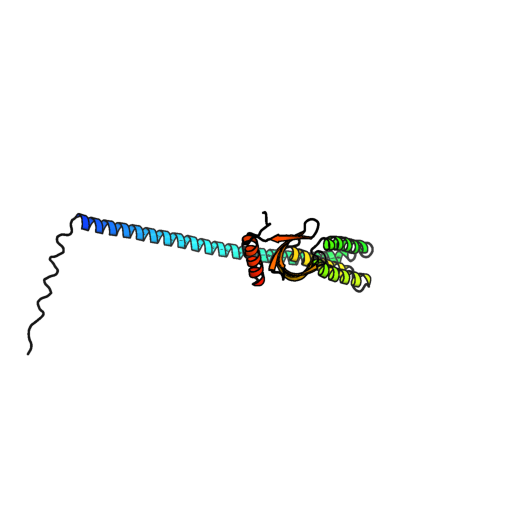 75.12 196 ALA A O 1
ATOM 1629 N N . GLU A 1 197 ? -25.600 4.295 -13.658 1.00 74.56 197 GLU A N 1
ATOM 1630 C CA . GLU A 1 197 ? -26.986 3.794 -13.660 1.00 74.56 197 GLU A CA 1
ATOM 1631 C C . GLU A 1 197 ? -27.540 3.532 -12.245 1.00 74.56 197 GLU A C 1
ATOM 1633 O O . GLU A 1 197 ? -28.615 2.959 -12.098 1.00 74.56 197 GLU A O 1
ATOM 1638 N N . GLY A 1 198 ? -26.802 3.882 -11.186 1.00 77.31 198 GLY A N 1
ATOM 1639 C CA . GLY A 1 198 ? -27.222 3.660 -9.798 1.00 77.31 198 GLY A CA 1
ATOM 1640 C C . GLY A 1 198 ? -27.053 2.221 -9.302 1.00 77.31 198 GLY A C 1
ATOM 1641 O O . GLY A 1 198 ? -27.448 1.916 -8.183 1.00 77.31 198 GLY A O 1
ATOM 1642 N N . LYS A 1 199 ? -26.450 1.329 -10.097 1.00 82.06 199 LYS A N 1
ATOM 1643 C CA . LYS A 1 199 ? -26.129 -0.045 -9.671 1.00 82.06 199 LYS A CA 1
ATOM 1644 C C . LYS A 1 199 ? -24.890 -0.088 -8.783 1.00 82.06 199 LYS A C 1
ATOM 1646 O O . LYS A 1 199 ? -23.899 0.580 -9.089 1.00 82.06 199 LYS A O 1
ATOM 1651 N N . TYR A 1 200 ? -24.932 -0.928 -7.753 1.00 85.81 200 TYR A N 1
ATOM 1652 C CA . TYR A 1 200 ? -23.839 -1.168 -6.812 1.00 85.81 200 TYR A CA 1
ATOM 1653 C C . TYR A 1 200 ? -23.288 -2.579 -7.007 1.00 85.81 200 TYR A C 1
ATOM 1655 O O . TYR A 1 200 ? -24.038 -3.511 -7.304 1.00 85.81 200 TYR A O 1
ATOM 1663 N N . GLY A 1 201 ? -21.978 -2.750 -6.853 1.00 85.31 201 GLY A N 1
ATOM 1664 C CA . GLY A 1 201 ? -21.361 -4.050 -7.077 1.00 85.31 201 GLY A CA 1
ATOM 1665 C C . GLY A 1 201 ? -19.973 -4.217 -6.481 1.00 85.31 201 GLY A C 1
ATOM 1666 O O . GLY A 1 201 ? -19.331 -3.265 -6.035 1.00 85.31 201 GLY A O 1
ATOM 1667 N N . LEU A 1 202 ? -19.522 -5.468 -6.494 1.00 85.06 202 LEU A N 1
ATOM 1668 C CA . LEU A 1 202 ? -18.169 -5.901 -6.177 1.00 85.06 202 LEU A CA 1
ATOM 1669 C C . LEU A 1 202 ? -17.458 -6.280 -7.476 1.00 85.06 202 LEU A C 1
ATOM 1671 O O . LEU A 1 202 ? -17.963 -7.057 -8.287 1.00 85.06 202 LEU A O 1
ATOM 1675 N N . LEU A 1 203 ? -16.262 -5.737 -7.644 1.00 81.56 203 LEU A N 1
ATOM 1676 C CA . LEU A 1 203 ? -15.297 -6.153 -8.641 1.00 81.56 203 LEU A CA 1
ATOM 1677 C C . LEU A 1 203 ? -14.250 -7.031 -7.948 1.00 81.56 203 LEU A C 1
ATOM 1679 O O . LEU A 1 203 ? -13.565 -6.561 -7.040 1.00 81.56 203 LEU A O 1
ATOM 1683 N N . GLU A 1 204 ? -14.111 -8.286 -8.367 1.00 81.44 204 GLU A N 1
ATOM 1684 C CA . GLU A 1 204 ? -13.148 -9.234 -7.796 1.00 81.44 204 GLU A CA 1
ATOM 1685 C C . GLU A 1 204 ? -12.320 -9.913 -8.895 1.00 81.44 204 GLU A C 1
ATOM 1687 O O . GLU A 1 204 ? -12.834 -10.328 -9.933 1.00 81.44 204 GLU A O 1
ATOM 1692 N N . LEU A 1 205 ? -11.018 -10.037 -8.658 1.00 70.00 205 LEU A N 1
ATOM 1693 C CA . LEU A 1 205 ? -10.072 -10.766 -9.485 1.00 70.00 205 LEU A CA 1
ATOM 1694 C C . LEU A 1 205 ? -9.928 -12.188 -8.934 1.00 70.00 205 LEU A C 1
ATOM 1696 O O . LEU A 1 205 ? -9.259 -12.393 -7.920 1.00 70.00 205 LEU A O 1
ATOM 1700 N N . LYS A 1 206 ? -10.551 -13.152 -9.620 1.00 71.38 206 LYS A N 1
ATOM 1701 C CA . LYS A 1 206 ? -10.273 -14.590 -9.459 1.00 71.38 206 LYS A CA 1
ATOM 1702 C C . LYS A 1 206 ? -9.238 -14.996 -10.515 1.00 71.38 206 LYS A C 1
ATOM 1704 O O . LYS A 1 206 ? -8.069 -14.663 -10.365 1.00 71.38 206 LYS A O 1
ATOM 1709 N N . ASP A 1 207 ? -9.681 -15.569 -11.636 1.00 62.25 207 ASP A N 1
ATOM 1710 C CA . ASP A 1 207 ? -8.847 -15.797 -12.834 1.00 62.25 207 ASP A CA 1
ATOM 1711 C C . ASP A 1 207 ? -8.987 -14.681 -13.883 1.00 62.25 207 ASP A C 1
ATOM 1713 O O . ASP A 1 207 ? -8.071 -14.388 -14.653 1.00 62.25 207 ASP A O 1
ATOM 1717 N N . LYS A 1 208 ? -10.158 -14.041 -13.908 1.00 66.88 208 LYS A N 1
ATOM 1718 C CA . LYS A 1 208 ? -10.484 -12.834 -14.673 1.00 66.88 208 LYS A CA 1
ATOM 1719 C C . LYS A 1 208 ? -11.246 -11.883 -13.757 1.00 66.88 208 LYS A C 1
ATOM 1721 O O . LYS A 1 208 ? -11.771 -12.301 -12.723 1.00 66.88 208 LYS A O 1
ATOM 1726 N N . TRP A 1 209 ? -11.297 -10.612 -14.137 1.00 70.38 209 TRP A N 1
ATOM 1727 C CA . TRP A 1 209 ? -12.128 -9.625 -13.456 1.00 70.38 209 TRP A CA 1
ATOM 1728 C C . TRP A 1 209 ? -13.598 -10.027 -13.569 1.00 70.38 209 TRP A C 1
ATOM 1730 O O . TRP A 1 209 ? -14.134 -10.079 -14.673 1.00 70.38 209 TRP A O 1
ATOM 1740 N N . ALA A 1 210 ? -14.218 -10.333 -12.432 1.00 78.31 210 ALA A N 1
ATOM 1741 C CA . ALA A 1 210 ? -15.623 -10.681 -12.320 1.00 78.31 210 ALA A CA 1
ATOM 1742 C C . ALA A 1 210 ? -16.384 -9.541 -11.639 1.00 78.31 210 ALA A C 1
ATOM 1744 O O . ALA A 1 210 ? -15.893 -8.920 -10.692 1.00 78.31 210 ALA A O 1
ATOM 1745 N N . VAL A 1 211 ? -17.591 -9.283 -12.134 1.00 81.75 211 VAL A N 1
ATOM 1746 C CA . VAL A 1 211 ? -18.502 -8.274 -11.597 1.00 81.75 211 VAL A CA 1
ATOM 1747 C C . VAL A 1 211 ? -19.658 -8.993 -10.919 1.00 81.75 211 VAL A C 1
ATOM 1749 O O . VAL A 1 211 ? -20.308 -9.836 -11.529 1.00 81.75 211 VAL A O 1
ATOM 1752 N N . THR A 1 212 ? -19.920 -8.653 -9.662 1.00 84.81 212 THR A N 1
ATOM 1753 C CA . THR A 1 212 ? -21.114 -9.098 -8.935 1.00 84.81 212 THR A CA 1
ATOM 1754 C C . THR A 1 212 ? -21.936 -7.873 -8.575 1.00 84.81 212 THR A C 1
ATOM 1756 O O . THR A 1 212 ? -21.420 -6.962 -7.930 1.00 84.81 212 THR A O 1
ATOM 1759 N N . TYR A 1 213 ? -23.193 -7.832 -9.005 1.00 85.44 213 TYR A N 1
ATOM 1760 C CA . TYR A 1 213 ? -24.123 -6.767 -8.637 1.00 85.44 213 TYR A CA 1
ATOM 1761 C C . TYR A 1 213 ? -24.901 -7.157 -7.383 1.00 85.44 213 TYR A C 1
ATOM 1763 O O . TYR A 1 213 ? -25.233 -8.327 -7.200 1.00 85.44 213 TYR A O 1
ATOM 1771 N N . PHE A 1 214 ? -25.195 -6.168 -6.542 1.00 86.25 214 PHE A N 1
ATOM 1772 C CA . PHE A 1 214 ? -26.050 -6.338 -5.372 1.00 86.25 214 PHE A CA 1
ATOM 1773 C C . PHE A 1 214 ? -27.357 -5.578 -5.583 1.00 86.25 214 PHE A C 1
ATOM 1775 O O . PHE A 1 214 ? -27.344 -4.396 -5.932 1.00 86.25 214 PHE A O 1
ATOM 1782 N N . GLU A 1 215 ? -28.475 -6.264 -5.365 1.00 84.25 215 GLU A N 1
ATOM 1783 C CA . GLU A 1 215 ? -29.826 -5.694 -5.455 1.00 84.25 215 GLU A CA 1
ATOM 1784 C C . GLU A 1 215 ? -30.474 -5.536 -4.073 1.00 84.25 215 GLU A C 1
ATOM 1786 O O . GLU A 1 215 ? -31.472 -4.831 -3.919 1.00 84.25 215 GLU A O 1
ATOM 1791 N N . ASP A 1 216 ? -29.903 -6.162 -3.043 1.00 87.62 216 ASP A N 1
ATOM 1792 C CA . ASP A 1 216 ? -30.415 -6.074 -1.688 1.00 87.62 216 ASP A CA 1
ATOM 1793 C C . ASP A 1 216 ? -30.069 -4.724 -1.043 1.00 87.62 216 ASP A C 1
ATOM 1795 O O . ASP A 1 216 ? -28.952 -4.201 -1.120 1.00 87.62 216 ASP A O 1
ATOM 1799 N N . LYS A 1 217 ? -31.067 -4.152 -0.367 1.00 84.38 217 LYS A N 1
ATOM 1800 C CA . LYS A 1 217 ? -30.981 -2.817 0.235 1.00 84.38 217 LYS A CA 1
ATOM 1801 C C . LYS A 1 217 ? -29.872 -2.717 1.288 1.00 84.38 217 LYS A C 1
ATOM 1803 O O . LYS A 1 217 ? -29.278 -1.652 1.455 1.00 84.38 217 LYS A O 1
ATOM 1808 N N . GLU A 1 218 ? -29.582 -3.810 1.989 1.00 84.50 218 GLU A N 1
ATOM 1809 C CA . GLU A 1 218 ? -28.558 -3.849 3.032 1.00 84.50 218 GLU A CA 1
ATOM 1810 C C . GLU A 1 218 ? -27.143 -3.713 2.444 1.00 84.50 218 GLU A C 1
ATOM 1812 O O . GLU A 1 218 ? -26.373 -2.854 2.881 1.00 84.50 218 GLU A O 1
ATOM 1817 N N . SER A 1 219 ? -26.817 -4.495 1.411 1.00 83.06 219 SER A N 1
ATOM 1818 C CA . SER A 1 219 ? -25.538 -4.424 0.694 1.00 83.06 219 SER A CA 1
ATOM 1819 C C . SER A 1 219 ? -25.335 -3.084 0.004 1.00 83.06 219 SER A C 1
ATOM 1821 O O . SER A 1 219 ? -24.250 -2.508 0.100 1.00 83.06 219 SER A O 1
ATOM 1823 N N . ILE A 1 220 ? -26.383 -2.544 -0.627 1.00 86.19 220 ILE A N 1
ATOM 1824 C CA . ILE A 1 220 ? -26.344 -1.217 -1.255 1.00 86.19 220 ILE A CA 1
ATOM 1825 C C . ILE A 1 220 ? -25.984 -0.143 -0.222 1.00 86.19 220 ILE A C 1
ATOM 1827 O O . ILE A 1 220 ? -25.049 0.628 -0.439 1.00 86.19 220 ILE A O 1
ATOM 1831 N N . THR A 1 221 ? -26.658 -0.143 0.932 1.00 84.12 221 THR A N 1
ATOM 1832 C CA . THR A 1 221 ? -26.418 0.847 1.997 1.00 84.12 221 THR A CA 1
ATOM 1833 C C . THR A 1 221 ? -24.987 0.753 2.542 1.00 84.12 221 THR A C 1
ATOM 1835 O O . THR A 1 221 ? -24.331 1.772 2.758 1.00 84.12 221 THR A O 1
ATOM 1838 N N . LYS A 1 222 ? -24.463 -0.468 2.722 1.00 84.56 222 LYS A N 1
ATOM 1839 C CA . LYS A 1 222 ? -23.083 -0.707 3.184 1.00 84.56 222 LYS A CA 1
ATOM 1840 C C . LYS A 1 222 ? -22.039 -0.197 2.188 1.00 84.56 222 LYS A C 1
ATOM 1842 O O . LYS A 1 222 ? -21.063 0.435 2.593 1.00 84.56 222 LYS A O 1
ATOM 1847 N N . ILE A 1 223 ? -22.244 -0.445 0.893 1.00 83.31 223 ILE A N 1
ATOM 1848 C CA . ILE A 1 223 ? -21.338 0.025 -0.164 1.00 83.31 223 ILE A CA 1
ATOM 1849 C C . ILE A 1 223 ? -21.407 1.550 -0.287 1.00 83.31 223 ILE A C 1
ATOM 1851 O O . ILE A 1 223 ? -20.370 2.198 -0.392 1.00 83.31 223 ILE A O 1
ATOM 1855 N N . GLU A 1 224 ? -22.599 2.141 -0.230 1.00 84.88 224 GLU A N 1
ATOM 1856 C CA . GLU A 1 224 ? -22.778 3.593 -0.275 1.00 84.88 224 GLU A CA 1
ATOM 1857 C C . GLU A 1 224 ? -22.092 4.301 0.900 1.00 84.88 224 GLU A C 1
ATOM 1859 O O . GLU A 1 224 ? -21.374 5.287 0.698 1.00 84.88 224 GLU A O 1
ATOM 1864 N N . LEU A 1 225 ? -22.235 3.761 2.115 1.00 83.62 225 LEU A N 1
ATOM 1865 C CA . LEU A 1 225 ? -21.538 4.266 3.294 1.00 83.62 225 LEU A CA 1
ATOM 1866 C C . LEU A 1 225 ? -20.018 4.233 3.091 1.00 83.62 225 LEU A C 1
ATOM 1868 O O . LEU A 1 225 ? -19.349 5.241 3.314 1.00 83.62 225 LEU A O 1
ATOM 1872 N N . LEU A 1 226 ? -19.481 3.118 2.595 1.00 83.06 226 LEU A N 1
ATOM 1873 C CA . LEU A 1 226 ? -18.057 2.991 2.300 1.00 83.06 226 LEU A CA 1
ATOM 1874 C C . LEU A 1 226 ? -17.593 4.010 1.248 1.00 83.06 226 LEU A C 1
ATOM 1876 O O . LEU A 1 226 ? -16.615 4.721 1.476 1.00 83.06 226 LEU A O 1
ATOM 1880 N N . LEU A 1 227 ? -18.302 4.139 0.124 1.00 82.06 227 LEU A N 1
ATOM 1881 C CA . LEU A 1 227 ? -17.950 5.108 -0.920 1.00 82.06 227 LEU A CA 1
ATOM 1882 C C . LEU A 1 227 ? -17.969 6.546 -0.375 1.00 82.06 227 LEU A C 1
ATOM 1884 O O . LEU A 1 227 ? -17.047 7.317 -0.642 1.00 82.06 227 LEU A O 1
ATOM 1888 N N . SER A 1 228 ? -18.979 6.899 0.426 1.00 80.75 228 SER A N 1
ATOM 1889 C CA . SER A 1 228 ? -19.115 8.241 1.004 1.00 80.75 228 SER A CA 1
ATOM 1890 C C . SER A 1 228 ? -18.019 8.577 2.026 1.00 80.75 228 SER A C 1
ATOM 1892 O O . SER A 1 228 ? -17.471 9.680 1.979 1.00 80.75 228 SER A O 1
ATOM 1894 N N . GLN A 1 229 ? -17.632 7.636 2.892 1.00 80.50 229 GLN A N 1
ATOM 1895 C CA . GLN A 1 229 ? -16.566 7.846 3.879 1.00 80.50 229 GLN A CA 1
ATOM 1896 C C . GLN A 1 229 ? -15.191 7.976 3.216 1.00 80.50 229 GLN A C 1
ATOM 1898 O O . GLN A 1 229 ? -14.424 8.886 3.541 1.00 80.50 229 GLN A O 1
ATOM 1903 N N . PHE A 1 230 ? -14.910 7.148 2.206 1.00 76.31 230 PHE A N 1
ATOM 1904 C CA . PHE A 1 230 ? -13.680 7.266 1.424 1.00 76.31 230 PHE A CA 1
ATOM 1905 C C . PHE A 1 230 ? -13.636 8.550 0.587 1.00 76.31 230 PHE A C 1
ATOM 1907 O O . PHE A 1 230 ? -12.574 9.167 0.477 1.00 76.31 230 PHE A O 1
ATOM 1914 N N . LYS A 1 231 ? -14.779 9.011 0.064 1.00 77.62 231 LYS A N 1
ATOM 1915 C CA . LYS A 1 231 ? -14.901 10.324 -0.589 1.00 77.62 231 LYS A CA 1
ATOM 1916 C C . LYS A 1 231 ? -14.587 11.476 0.372 1.00 77.62 231 LYS A C 1
ATOM 1918 O O . LYS A 1 231 ? -13.968 12.456 -0.033 1.00 77.62 231 LYS A O 1
ATOM 1923 N N . GLN A 1 232 ? -14.955 11.341 1.645 1.00 79.94 232 GLN A N 1
ATOM 1924 C CA . GLN A 1 232 ? -14.618 12.285 2.719 1.00 79.94 232 GLN A CA 1
ATOM 1925 C C . GLN A 1 232 ? -13.200 12.084 3.292 1.00 79.94 232 GLN A C 1
ATOM 1927 O O . GLN A 1 232 ? -12.847 12.715 4.284 1.00 79.94 232 GLN A O 1
ATOM 1932 N N . GLN A 1 233 ? -12.374 11.228 2.675 1.00 71.44 233 GLN A N 1
ATOM 1933 C CA . GLN A 1 233 ? -11.010 10.890 3.108 1.00 71.44 233 GLN A CA 1
ATOM 1934 C C . GLN A 1 233 ? -10.910 10.254 4.508 1.00 71.44 233 GLN A C 1
ATOM 1936 O O . GLN A 1 233 ? -9.822 10.180 5.082 1.00 71.44 233 GLN A O 1
ATOM 1941 N N . GLN A 1 234 ? -12.011 9.731 5.050 1.00 68.94 234 GLN A N 1
ATOM 1942 C CA . GLN A 1 234 ? -12.009 8.991 6.309 1.00 68.94 234 GLN A CA 1
ATOM 1943 C C . GLN A 1 234 ? -11.583 7.541 6.043 1.00 68.94 234 GLN A C 1
ATOM 1945 O O . GLN A 1 234 ? -12.348 6.737 5.519 1.00 68.94 234 GLN A O 1
ATOM 1950 N N . LYS A 1 235 ? -10.327 7.212 6.375 1.00 64.00 235 LYS A N 1
ATOM 1951 C CA . LYS A 1 235 ? -9.720 5.882 6.144 1.00 64.00 235 LYS A CA 1
ATOM 1952 C C . LYS A 1 235 ? -9.851 4.916 7.330 1.00 64.00 235 LYS A C 1
ATOM 1954 O O . LYS A 1 235 ? -9.299 3.821 7.290 1.00 64.00 235 LYS A O 1
ATOM 1959 N N . THR A 1 236 ? -10.527 5.327 8.398 1.00 56.31 236 THR A N 1
ATOM 1960 C CA . THR A 1 236 ? -10.621 4.588 9.663 1.00 56.31 236 THR A CA 1
ATOM 1961 C C . THR A 1 236 ? -12.064 4.180 9.929 1.00 56.31 236 THR A C 1
ATOM 1963 O O . THR A 1 236 ? -12.923 5.045 10.074 1.00 56.31 236 THR A O 1
ATOM 1966 N N . GLY A 1 237 ? -12.324 2.875 10.020 1.00 60.66 237 GLY A N 1
ATOM 1967 C CA . GLY A 1 237 ? -13.644 2.332 10.336 1.00 60.66 237 GLY A CA 1
ATOM 1968 C C . GLY A 1 237 ? -13.688 0.811 10.187 1.00 60.66 237 GLY A C 1
ATOM 1969 O O . GLY A 1 237 ? -12.981 0.247 9.353 1.00 60.66 237 GLY A O 1
ATOM 1970 N N . LEU A 1 238 ? -14.501 0.142 11.009 1.00 61.16 238 LEU A N 1
ATOM 1971 C CA . LEU A 1 238 ? -14.839 -1.272 10.832 1.00 61.16 238 LEU A CA 1
ATOM 1972 C C . LEU A 1 238 ? -16.008 -1.363 9.851 1.00 61.16 238 LEU A C 1
ATOM 1974 O O . LEU A 1 238 ? -17.121 -0.945 10.166 1.00 61.16 238 LEU A O 1
ATOM 1978 N N . PHE A 1 239 ? -15.750 -1.904 8.662 1.00 67.44 239 PHE A N 1
ATOM 1979 C CA . PHE A 1 239 ? -16.770 -2.100 7.638 1.00 67.44 239 PHE A CA 1
ATOM 1980 C C . PHE A 1 239 ? -17.129 -3.575 7.534 1.00 67.44 239 PHE A C 1
ATOM 1982 O O . PHE A 1 239 ? -16.259 -4.413 7.313 1.00 67.44 239 PHE A O 1
ATOM 1989 N N . ASN A 1 240 ? -18.419 -3.882 7.640 1.00 69.50 240 ASN A N 1
ATOM 1990 C CA . ASN A 1 240 ? -18.936 -5.214 7.363 1.00 69.50 240 ASN A CA 1
ATOM 1991 C C . ASN A 1 240 ? -19.510 -5.218 5.940 1.00 69.50 240 ASN A C 1
ATOM 1993 O O . ASN A 1 240 ? -20.629 -4.748 5.729 1.00 69.50 240 ASN A O 1
ATOM 1997 N N . LEU A 1 241 ? -18.708 -5.641 4.958 1.00 77.00 241 LEU A N 1
ATOM 1998 C CA . LEU A 1 241 ? -19.025 -5.510 3.531 1.00 77.00 241 LEU A CA 1
ATOM 1999 C C . LEU A 1 241 ? -19.515 -6.834 2.926 1.00 77.00 241 LEU A C 1
ATOM 2001 O O . LEU A 1 241 ? -19.018 -7.902 3.288 1.00 77.00 241 LEU A O 1
ATOM 2005 N N . PRO A 1 242 ? -20.462 -6.784 1.975 1.00 67.88 242 PRO A N 1
ATOM 2006 C CA . PRO A 1 242 ? -20.997 -7.981 1.334 1.00 67.88 242 PRO A CA 1
ATOM 2007 C C . PRO A 1 242 ? -19.930 -8.687 0.484 1.00 67.88 242 PRO A C 1
ATOM 2009 O O . PRO A 1 242 ? -19.253 -8.062 -0.325 1.00 67.88 242 PRO A O 1
ATOM 2012 N N . GLY A 1 243 ? -19.771 -10.004 0.655 1.00 64.50 243 GLY A N 1
ATOM 2013 C CA . GLY A 1 243 ? -18.736 -10.786 -0.044 1.00 64.50 243 GLY A CA 1
ATOM 2014 C C . GLY A 1 243 ? -17.339 -10.721 0.593 1.00 64.50 243 GLY A C 1
ATOM 2015 O O . GLY A 1 243 ? -16.373 -11.244 0.031 1.00 64.50 243 GLY A O 1
ATOM 2016 N N . MET A 1 244 ? -17.219 -10.112 1.776 1.00 61.84 244 MET A N 1
ATOM 2017 C CA . MET A 1 244 ? -16.032 -10.183 2.623 1.00 61.84 244 MET A CA 1
ATOM 2018 C C . MET A 1 244 ? -16.224 -11.315 3.647 1.00 61.84 244 MET A C 1
ATOM 2020 O O . MET A 1 244 ? -16.610 -11.075 4.785 1.00 61.84 244 MET A O 1
ATOM 2024 N N . SER A 1 245 ? -16.018 -12.570 3.235 1.00 47.22 245 SER A N 1
ATOM 2025 C CA . SER A 1 245 ? -15.816 -13.652 4.206 1.00 47.22 245 SER A CA 1
ATOM 2026 C C . SER A 1 245 ? -14.412 -13.492 4.787 1.00 47.22 245 SER A C 1
ATOM 2028 O O . SER A 1 245 ? -13.445 -13.509 4.020 1.00 47.22 245 SER A O 1
ATOM 2030 N N . LEU A 1 246 ? -14.318 -13.275 6.100 1.00 38.12 246 LEU A N 1
ATOM 2031 C CA . LEU A 1 246 ? -13.061 -13.399 6.847 1.00 38.12 246 LEU A CA 1
ATOM 2032 C C . LEU A 1 246 ? -12.448 -14.790 6.645 1.00 38.12 246 LEU A C 1
ATOM 2034 O O . 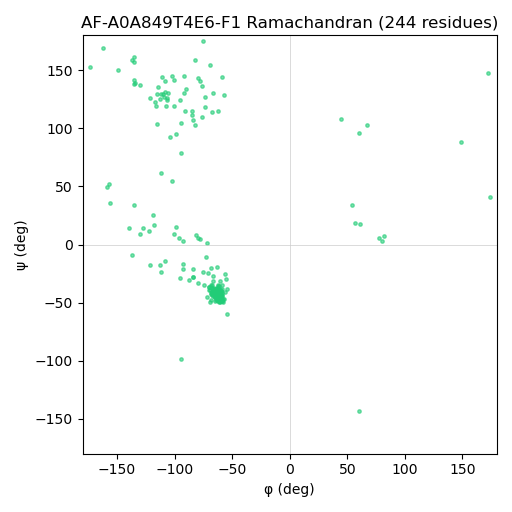LEU A 1 246 ? -13.229 -15.768 6.618 1.00 38.12 246 LEU A O 1
#

Solvent-accessible surface area (backbone atoms only — not comparable to full-atom values): 14362 Å² total; per-residue (Å²): 134,84,79,91,90,82,94,81,81,89,81,85,82,85,82,82,86,82,76,74,55,73,65,59,56,49,50,53,52,50,51,51,52,50,51,51,52,50,51,52,48,52,52,49,52,52,54,50,54,50,54,51,48,53,52,49,54,52,50,52,52,52,52,52,52,52,51,53,52,51,51,52,51,52,51,51,49,52,50,51,49,53,55,48,50,53,53,51,49,64,62,45,59,82,72,47,84,85,76,60,79,57,56,62,57,52,48,51,54,54,50,50,55,53,38,69,74,40,50,70,77,64,28,50,61,51,48,52,56,50,48,50,48,52,48,36,38,74,70,64,76,32,55,70,67,57,42,50,52,55,51,49,51,52,51,51,52,48,54,55,54,38,72,40,69,50,72,46,79,47,77,45,72,56,97,89,42,76,39,56,29,46,32,38,32,50,35,70,45,37,28,42,36,36,38,81,87,73,50,33,33,42,40,38,52,78,97,55,84,41,81,45,77,52,86,52,69,67,52,41,51,46,51,50,51,51,48,52,37,45,72,71,67,51,89,78,78,92,77,85,53,82,92,66,79,129

Radius of gyration: 37.47 Å; Cα contacts (8 Å, |Δi|>4): 173; chains: 1; bounding box: 80×75×99 Å

Mean predicted aligned error: 18.92 Å

pLDDT: mean 74.99, std 14.89, range [36.69, 94.38]

Secondary structure (DSSP, 8-state):
--------SSSSSSSSSS---HHHHHHHHHHHHHHHHHHHHHHHHHHHHHHHHHHHHHHHHHHHHHHHHHHHHHHHHHHHHHHHHHHHHHHHHTT-TTTTHHHHHHHHHHHHHHHHHS-HHHHHHHHHHHHHHHHHHHTTSS-HHHHHHHHHHHHHHHHHHHH-EEEEEEEEEETTEEEEEEEEEETTTEEEEEETTS-EEEEEESSSEEEEEE-SHHHHHHHHHHHHHHHTT--------TT---